Protein AF-A0A7M2WXY4-F1 (afdb_monomer)

Organism: NCBI:txid2807512

Foldseek 3Di:
DDDDPDPPPDPPPQDPVRVVVVVVVVVVVVVVVVVVVVVVVVVVVVVVVVVVVVVVVVVCVVVVPPPPPDPPPPPDPPDDDDDDDDDDDDDDDDDDDDDDDDDDDDPDPPDPDPPDDDDDDDPDDPCVCVVPPPPPPVPPPPDQDPVRVCVVCVVVVHNQFWDQDPNRTDGPDDPPPDD

Structure (mmCIF, N/CA/C/O backbone):
data_AF-A0A7M2WXY4-F1
#
_entry.id   AF-A0A7M2WXY4-F1
#
loop_
_atom_site.group_PDB
_atom_site.id
_atom_site.type_symbol
_atom_site.label_atom_id
_atom_site.label_alt_id
_atom_site.label_comp_id
_atom_site.label_asym_id
_atom_site.label_entity_id
_atom_site.label_seq_id
_atom_site.pdbx_PDB_ins_code
_atom_site.Cartn_x
_atom_site.Cartn_y
_atom_site.Cartn_z
_atom_site.occupancy
_atom_site.B_iso_or_equiv
_atom_site.auth_seq_id
_atom_site.auth_comp_id
_atom_site.auth_asym_id
_atom_site.auth_atom_id
_atom_site.pdbx_PDB_model_num
ATOM 1 N N . MET A 1 1 ? 28.535 -37.245 -45.890 1.00 64.25 1 MET A N 1
ATOM 2 C CA . MET A 1 1 ? 28.690 -35.796 -45.648 1.00 64.25 1 MET A CA 1
ATOM 3 C C . MET A 1 1 ? 29.019 -35.617 -44.179 1.00 64.25 1 MET A C 1
ATOM 5 O O . MET A 1 1 ? 28.154 -35.859 -43.350 1.00 64.25 1 MET A O 1
ATOM 9 N N . LEU A 1 2 ? 30.283 -35.335 -43.866 1.00 55.62 2 LEU A N 1
ATOM 10 C CA . LEU A 1 2 ? 30.757 -35.074 -42.506 1.00 55.62 2 LEU A CA 1
ATOM 11 C C . LEU A 1 2 ? 30.620 -33.569 -42.258 1.00 55.62 2 LEU A C 1
ATOM 13 O O . LEU A 1 2 ? 31.091 -32.775 -43.065 1.00 55.62 2 LEU A O 1
ATOM 17 N N . TYR A 1 3 ? 29.907 -33.197 -41.200 1.00 65.38 3 TYR A N 1
ATOM 18 C CA . TYR A 1 3 ? 29.723 -31.811 -40.780 1.00 65.38 3 TYR A CA 1
ATOM 19 C C . TYR A 1 3 ? 30.974 -31.400 -39.999 1.00 65.38 3 TYR A C 1
ATOM 21 O O . TYR A 1 3 ? 31.137 -31.816 -38.854 1.00 65.38 3 TYR A O 1
ATOM 29 N N . GLU A 1 4 ? 31.887 -30.658 -40.628 1.00 66.12 4 GLU A N 1
ATOM 30 C CA . GLU A 1 4 ? 32.969 -29.981 -39.909 1.00 66.12 4 GLU A CA 1
ATOM 31 C C . GLU A 1 4 ? 32.355 -28.826 -39.103 1.00 66.12 4 GLU A C 1
ATOM 33 O O . GLU A 1 4 ? 31.773 -27.913 -39.697 1.00 66.12 4 GLU A O 1
ATOM 38 N N . PRO A 1 5 ? 32.419 -28.849 -37.760 1.00 71.19 5 PRO A N 1
ATOM 39 C CA . PRO A 1 5 ? 32.011 -27.707 -36.962 1.00 71.19 5 PRO A CA 1
ATOM 40 C C . PRO A 1 5 ? 32.998 -26.567 -37.225 1.00 71.19 5 PRO A C 1
ATOM 42 O O . PRO A 1 5 ? 34.154 -26.634 -36.819 1.00 71.19 5 PRO A O 1
ATOM 45 N N . SER A 1 6 ? 32.534 -25.527 -37.920 1.00 68.69 6 SER A N 1
ATOM 46 C CA . SER A 1 6 ? 33.251 -24.261 -38.069 1.00 68.69 6 SER A CA 1
ATOM 47 C C . SER A 1 6 ? 33.682 -23.767 -36.688 1.00 68.69 6 SER A C 1
ATOM 49 O O . SER A 1 6 ? 32.828 -23.590 -35.812 1.00 68.69 6 SER A O 1
ATOM 51 N N . GLU A 1 7 ? 34.990 -23.587 -36.490 1.00 68.56 7 GLU A N 1
ATOM 52 C CA . GLU A 1 7 ? 35.539 -23.069 -35.240 1.00 68.56 7 GLU A CA 1
ATOM 53 C C . GLU A 1 7 ? 34.829 -21.763 -34.852 1.00 68.56 7 GLU A C 1
ATOM 55 O O . GLU A 1 7 ? 34.548 -20.936 -35.725 1.00 68.56 7 GLU A O 1
ATOM 60 N N . PRO A 1 8 ? 34.492 -21.573 -33.563 1.00 67.12 8 PRO A N 1
ATOM 61 C CA . PRO A 1 8 ? 33.851 -20.349 -33.115 1.00 67.12 8 PRO A CA 1
ATOM 62 C C . PRO A 1 8 ? 34.769 -19.177 -33.448 1.00 67.12 8 PRO A C 1
ATOM 64 O O . PRO A 1 8 ? 35.904 -19.131 -32.972 1.00 67.12 8 PRO A O 1
ATOM 67 N N . GLU A 1 9 ? 34.268 -18.255 -34.274 1.00 57.66 9 GLU A N 1
ATOM 68 C CA . GLU A 1 9 ? 34.940 -17.007 -34.617 1.00 57.66 9 GLU A CA 1
ATOM 69 C C . GLU A 1 9 ? 35.565 -16.416 -33.354 1.00 57.66 9 GLU A C 1
ATOM 71 O O . GLU A 1 9 ? 34.882 -16.123 -32.363 1.00 57.66 9 GLU A O 1
ATOM 76 N N . SER A 1 10 ? 36.893 -16.314 -33.371 1.00 62.31 10 SER A N 1
ATOM 77 C CA . SER A 1 10 ? 37.656 -15.730 -32.283 1.00 62.31 10 SER A CA 1
ATOM 78 C C . SER A 1 10 ? 37.064 -14.351 -31.981 1.00 62.31 10 SER A C 1
ATOM 80 O O . SER A 1 10 ? 36.782 -13.588 -32.910 1.00 62.31 10 SER A O 1
ATOM 82 N N . PRO A 1 11 ? 36.786 -14.043 -30.699 1.00 63.09 11 PRO A N 1
ATOM 83 C CA . PRO A 1 11 ? 36.036 -12.859 -30.314 1.00 63.09 11 PRO A CA 1
ATOM 84 C C . PRO A 1 11 ? 36.740 -11.650 -30.901 1.00 63.09 11 PRO A C 1
ATOM 86 O O . PRO A 1 11 ? 37.844 -11.312 -30.473 1.00 63.09 11 PRO A O 1
ATOM 89 N N . SER A 1 12 ? 36.103 -11.055 -31.908 1.00 64.56 12 SER A N 1
ATOM 90 C CA . SER A 1 12 ? 36.661 -9.993 -32.729 1.00 64.56 12 SER A CA 1
ATOM 91 C C . SER A 1 12 ? 37.294 -8.978 -31.795 1.00 64.56 12 SER A C 1
ATOM 93 O O . SER A 1 12 ? 36.603 -8.445 -30.918 1.00 64.56 12 SER A O 1
ATOM 95 N N . GLU A 1 13 ? 38.612 -8.793 -31.907 1.00 74.50 13 GLU A N 1
ATOM 96 C CA . GLU A 1 13 ? 39.365 -7.918 -31.020 1.00 74.50 13 GLU A CA 1
ATOM 97 C C . GLU A 1 13 ? 38.727 -6.533 -31.069 1.00 74.50 13 GLU A C 1
ATOM 99 O O . GLU A 1 13 ? 38.880 -5.767 -32.021 1.00 74.50 13 GLU A O 1
ATOM 104 N N . LEU A 1 14 ? 37.923 -6.234 -30.048 1.00 72.19 14 LEU A N 1
ATOM 105 C CA . LEU A 1 14 ? 37.236 -4.963 -29.950 1.00 72.19 14 LEU A CA 1
ATOM 106 C C . LEU A 1 14 ? 38.315 -3.886 -29.979 1.00 72.19 14 LEU A C 1
ATOM 108 O O . LEU A 1 14 ? 39.228 -3.880 -29.140 1.00 72.19 14 LEU A O 1
ATOM 112 N N . SER A 1 15 ? 38.187 -2.959 -30.931 1.00 84.69 15 SER A N 1
ATOM 113 C CA . SER A 1 15 ? 39.044 -1.780 -31.005 1.00 84.69 15 SER A CA 1
ATOM 114 C C . SER A 1 15 ? 39.154 -1.132 -29.620 1.00 84.69 15 SER A C 1
ATOM 116 O O . SER A 1 15 ? 38.252 -1.249 -28.783 1.00 84.69 15 SER A O 1
ATOM 118 N N . ALA A 1 16 ? 40.259 -0.441 -29.335 1.00 88.88 16 ALA A N 1
ATOM 119 C CA . ALA A 1 16 ? 40.463 0.180 -28.022 1.00 88.88 16 ALA A CA 1
ATOM 120 C C . ALA A 1 16 ? 39.264 1.059 -27.589 1.00 88.88 16 ALA A C 1
ATOM 122 O O . ALA A 1 16 ? 38.899 1.082 -26.414 1.00 88.88 16 ALA A O 1
ATOM 123 N N . ALA A 1 17 ? 38.594 1.708 -28.549 1.00 85.06 17 ALA A N 1
ATOM 124 C CA . ALA A 1 17 ? 37.357 2.451 -28.320 1.00 85.06 17 ALA A CA 1
ATOM 125 C C . ALA A 1 17 ? 36.167 1.544 -27.938 1.00 85.06 17 ALA A C 1
ATOM 127 O O . ALA A 1 17 ? 35.421 1.860 -27.008 1.00 85.06 17 ALA A O 1
ATOM 128 N N . GLY A 1 18 ? 36.008 0.397 -28.605 1.00 88.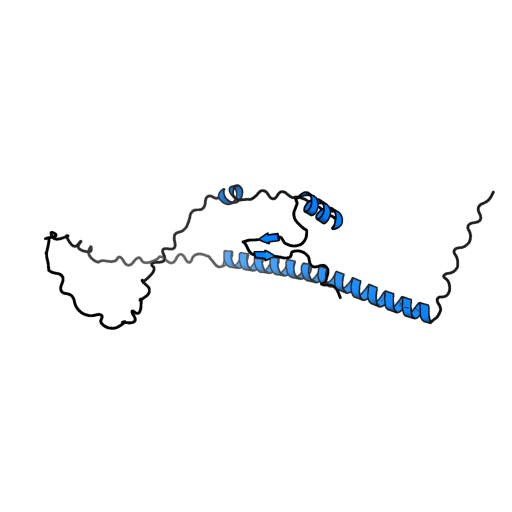75 18 GLY A N 1
ATOM 129 C CA . GLY A 1 18 ? 34.979 -0.599 -28.296 1.00 88.75 18 GLY A CA 1
ATOM 130 C C . GLY A 1 18 ? 35.124 -1.197 -26.894 1.00 88.75 18 GLY A C 1
ATOM 131 O O . GLY A 1 18 ? 34.130 -1.315 -26.174 1.00 88.75 18 GLY A O 1
ATOM 132 N N . ARG A 1 19 ? 36.357 -1.488 -26.458 1.00 90.88 19 ARG A N 1
ATOM 133 C CA . ARG A 1 19 ? 36.633 -1.961 -25.088 1.00 90.88 19 ARG A CA 1
ATOM 134 C C . ARG A 1 19 ? 36.229 -0.934 -24.033 1.00 90.88 19 ARG A C 1
ATOM 136 O O . ARG A 1 19 ? 35.473 -1.277 -23.128 1.00 90.88 19 ARG A O 1
ATOM 143 N N . ARG A 1 20 ? 36.604 0.337 -24.214 1.00 92.00 20 ARG A N 1
ATOM 144 C CA . ARG A 1 20 ? 36.201 1.428 -23.305 1.00 92.00 20 ARG A CA 1
ATOM 145 C C . ARG A 1 20 ? 34.682 1.573 -23.209 1.00 92.00 20 ARG A C 1
ATOM 147 O O . ARG A 1 20 ? 34.141 1.737 -22.118 1.00 92.00 20 ARG A O 1
ATOM 154 N N . ARG A 1 21 ? 33.972 1.474 -24.339 1.00 90.88 21 ARG A N 1
ATOM 155 C CA . ARG A 1 21 ? 32.502 1.550 -24.353 1.00 90.88 21 ARG A CA 1
ATOM 156 C C . ARG A 1 21 ? 31.868 0.356 -23.637 1.00 90.88 21 ARG A C 1
ATOM 158 O O . ARG A 1 21 ? 30.928 0.541 -22.867 1.00 90.88 21 ARG A O 1
ATOM 165 N N . ARG A 1 22 ? 32.399 -0.851 -23.848 1.00 93.75 22 ARG A N 1
ATOM 166 C CA . ARG A 1 22 ? 31.957 -2.067 -23.151 1.00 93.75 22 ARG A CA 1
ATOM 167 C C . ARG A 1 22 ? 32.172 -1.962 -21.641 1.00 93.75 22 ARG A C 1
ATOM 169 O O . ARG A 1 22 ? 31.259 -2.278 -20.885 1.00 93.75 22 ARG A O 1
ATOM 176 N N . GLU A 1 23 ? 33.334 -1.490 -21.204 1.00 95.00 23 GLU A N 1
ATOM 177 C CA . GLU A 1 23 ? 33.645 -1.283 -19.784 1.00 95.00 23 GLU A CA 1
ATOM 178 C C . GLU A 1 23 ? 32.705 -0.259 -19.142 1.00 95.00 23 GLU A C 1
ATOM 180 O O . GLU A 1 23 ? 32.158 -0.524 -18.073 1.00 95.00 23 GLU A O 1
ATOM 185 N N . ALA A 1 24 ? 32.428 0.859 -19.820 1.00 94.69 24 ALA A N 1
ATOM 186 C CA . ALA A 1 24 ? 31.487 1.866 -19.331 1.00 94.69 24 ALA A CA 1
ATOM 187 C C . ALA A 1 24 ? 30.066 1.300 -19.147 1.00 94.69 24 ALA A C 1
ATOM 189 O O . ALA A 1 24 ? 29.427 1.542 -18.120 1.00 94.69 24 ALA A O 1
ATOM 190 N N . ILE A 1 25 ? 29.584 0.501 -20.107 1.00 94.25 25 ILE A N 1
ATO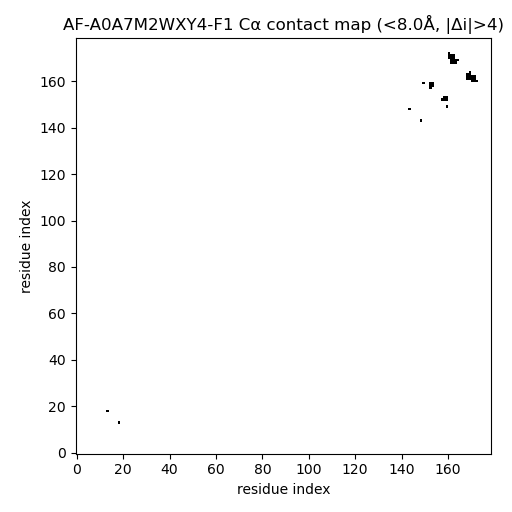M 191 C CA . ILE A 1 25 ? 28.272 -0.159 -20.022 1.00 94.25 25 ILE A CA 1
ATOM 192 C C . ILE A 1 25 ? 28.249 -1.163 -18.870 1.00 94.25 25 ILE A C 1
ATOM 194 O O . ILE A 1 25 ? 27.281 -1.195 -18.109 1.00 94.25 25 ILE A O 1
ATOM 198 N N . LEU A 1 26 ? 29.311 -1.957 -18.716 1.00 96.50 26 LEU A N 1
ATOM 199 C CA . LEU A 1 26 ? 29.406 -2.915 -17.622 1.00 96.50 26 LEU A CA 1
ATOM 200 C C . LEU A 1 26 ? 29.380 -2.195 -16.275 1.00 96.50 26 LEU A C 1
ATOM 202 O O . LEU A 1 26 ? 28.537 -2.530 -15.455 1.00 96.50 26 LEU A O 1
ATOM 206 N N . VAL A 1 27 ? 30.194 -1.159 -16.063 1.00 96.44 27 VAL A N 1
ATOM 207 C CA . VAL A 1 27 ? 30.199 -0.379 -14.811 1.00 96.44 27 VAL A CA 1
ATOM 208 C C . VAL A 1 27 ? 28.812 0.191 -14.498 1.00 96.44 27 VAL A C 1
ATOM 210 O O . VAL A 1 27 ? 28.332 0.073 -13.362 1.00 96.44 27 VAL A O 1
ATOM 213 N N . LEU A 1 28 ? 28.129 0.748 -15.503 1.00 95.00 28 LEU A N 1
ATOM 214 C CA . LEU A 1 28 ? 26.767 1.254 -15.345 1.00 95.00 28 LEU A CA 1
ATOM 215 C C . LEU A 1 28 ? 25.801 0.129 -14.933 1.00 95.00 28 LEU A C 1
ATOM 217 O O . LEU A 1 28 ? 25.074 0.272 -13.948 1.00 95.00 28 LEU A O 1
ATOM 221 N N . ALA A 1 29 ? 25.839 -1.015 -15.617 1.00 94.81 29 ALA A N 1
ATOM 222 C CA . ALA A 1 29 ? 24.988 -2.164 -15.320 1.00 94.81 29 ALA A CA 1
ATOM 223 C C . ALA A 1 29 ? 25.246 -2.729 -13.912 1.00 94.81 29 ALA A C 1
ATOM 225 O O . ALA A 1 29 ? 24.294 -2.968 -13.159 1.00 94.81 29 ALA A O 1
ATOM 226 N N . THR A 1 30 ? 26.512 -2.881 -13.507 1.00 95.69 30 THR A N 1
ATOM 227 C CA . THR A 1 30 ? 26.872 -3.394 -12.177 1.00 95.69 30 THR A CA 1
ATOM 228 C C . THR A 1 30 ? 26.430 -2.432 -11.077 1.00 95.69 30 THR A C 1
ATOM 230 O O . THR A 1 30 ? 25.890 -2.864 -10.055 1.00 95.69 30 THR A O 1
ATOM 233 N N . SER A 1 31 ? 26.594 -1.119 -11.283 1.00 92.56 31 SER A N 1
ATOM 234 C CA . SER A 1 31 ? 26.140 -0.108 -10.320 1.00 92.56 31 SER A CA 1
ATOM 235 C C . SER A 1 31 ? 24.612 -0.117 -10.155 1.00 92.56 31 SER A C 1
ATOM 237 O O . SER A 1 31 ? 24.108 -0.095 -9.025 1.00 92.56 31 SER A O 1
ATOM 239 N N . HIS A 1 32 ? 23.865 -0.262 -11.254 1.00 90.88 32 HIS A N 1
ATOM 240 C CA . HIS A 1 32 ? 22.405 -0.336 -11.232 1.00 90.88 32 HIS A CA 1
ATOM 241 C C . HIS A 1 32 ? 21.905 -1.620 -10.546 1.00 90.88 32 HIS A C 1
ATOM 243 O O . HIS A 1 32 ? 21.013 -1.574 -9.690 1.00 90.88 32 HIS A O 1
ATOM 249 N N . ALA A 1 33 ? 22.531 -2.764 -10.838 1.00 88.50 33 ALA A N 1
ATOM 250 C CA . ALA A 1 33 ? 22.216 -4.043 -10.204 1.00 88.50 33 ALA A CA 1
ATOM 251 C C . ALA A 1 33 ? 22.480 -4.020 -8.686 1.00 88.50 33 ALA A C 1
ATOM 253 O O . ALA A 1 33 ? 21.643 -4.467 -7.892 1.00 88.50 33 ALA A O 1
ATOM 254 N N . ASN A 1 34 ? 23.603 -3.434 -8.262 1.00 88.50 34 ASN A N 1
ATOM 255 C CA . ASN A 1 34 ? 23.942 -3.295 -6.845 1.00 88.50 34 ASN A CA 1
ATOM 256 C C . ASN A 1 34 ? 22.967 -2.373 -6.100 1.00 88.50 34 ASN A C 1
ATOM 258 O O . ASN A 1 34 ? 22.589 -2.669 -4.962 1.00 88.50 34 ASN A O 1
ATOM 262 N N . ARG A 1 35 ? 22.488 -1.300 -6.742 1.00 86.88 35 ARG A N 1
ATOM 263 C CA . ARG A 1 35 ? 21.472 -0.404 -6.166 1.00 86.88 35 ARG A CA 1
ATOM 264 C C . ARG A 1 35 ? 20.147 -1.129 -5.910 1.00 86.88 35 ARG A C 1
ATOM 266 O O . ARG A 1 35 ? 19.554 -0.960 -4.842 1.00 86.88 35 ARG A O 1
ATOM 273 N N . LEU A 1 36 ? 19.705 -1.974 -6.844 1.00 82.81 36 LEU A N 1
ATOM 274 C CA . LEU A 1 36 ? 18.485 -2.777 -6.688 1.00 82.81 36 LEU A CA 1
ATOM 275 C C . LEU A 1 36 ? 18.615 -3.814 -5.565 1.00 82.81 36 LEU A C 1
ATOM 277 O O . LEU A 1 36 ? 17.692 -3.965 -4.759 1.00 82.81 36 LEU A O 1
ATOM 281 N N . ARG A 1 37 ? 19.770 -4.484 -5.459 1.00 79.69 37 ARG A N 1
ATOM 282 C CA . ARG A 1 37 ? 20.038 -5.433 -4.365 1.00 79.69 37 ARG A CA 1
ATOM 283 C C . ARG A 1 37 ? 20.040 -4.739 -3.000 1.00 79.69 37 ARG A C 1
ATOM 285 O O . ARG A 1 37 ? 19.375 -5.231 -2.090 1.00 79.69 37 ARG A O 1
ATOM 292 N N . ARG A 1 38 ? 20.678 -3.565 -2.877 1.00 77.50 38 ARG A N 1
ATOM 293 C CA . ARG A 1 38 ? 20.692 -2.776 -1.628 1.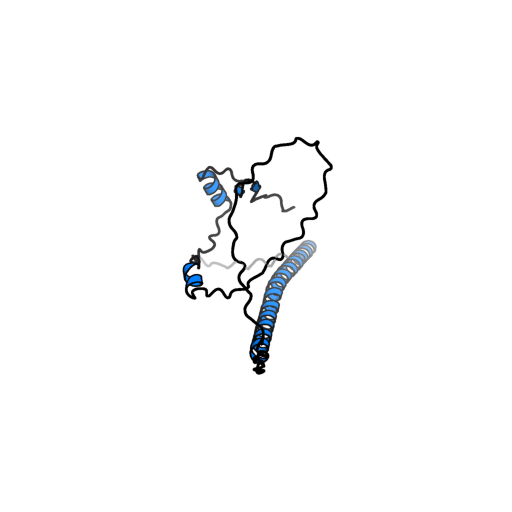00 77.50 38 ARG A CA 1
ATOM 294 C C . ARG A 1 38 ? 19.300 -2.317 -1.189 1.00 77.50 38 ARG A C 1
ATOM 296 O O . ARG A 1 38 ? 18.994 -2.365 -0.002 1.00 77.50 38 ARG A O 1
ATOM 303 N N . ARG A 1 39 ? 18.428 -1.919 -2.124 1.00 74.19 39 ARG A N 1
ATOM 304 C CA . ARG A 1 39 ? 17.033 -1.565 -1.793 1.00 74.19 39 ARG A CA 1
ATOM 305 C C . ARG A 1 39 ? 16.257 -2.750 -1.215 1.00 74.19 39 ARG A C 1
ATOM 307 O O . ARG A 1 39 ? 15.504 -2.576 -0.262 1.00 74.19 39 ARG A O 1
ATOM 314 N N . ARG A 1 40 ? 16.462 -3.955 -1.756 1.00 72.62 40 ARG A N 1
ATOM 315 C CA . ARG A 1 40 ? 15.807 -5.173 -1.250 1.00 72.62 40 ARG A CA 1
ATOM 316 C C . ARG A 1 40 ? 16.357 -5.616 0.107 1.00 72.62 40 ARG A C 1
ATOM 318 O O . ARG A 1 40 ? 15.581 -6.086 0.933 1.00 72.62 40 ARG A O 1
ATOM 325 N N . SER A 1 41 ? 17.659 -5.466 0.357 1.00 64.06 41 SER A N 1
ATOM 326 C CA . SER A 1 41 ? 18.251 -5.837 1.650 1.00 64.06 41 SER A CA 1
ATOM 327 C C . SER A 1 41 ? 17.907 -4.844 2.764 1.00 64.06 41 SER A C 1
ATOM 329 O O . SER A 1 41 ? 17.622 -5.278 3.877 1.00 64.06 41 SER A O 1
ATOM 331 N N . ALA A 1 42 ? 17.842 -3.541 2.468 1.00 59.69 42 ALA A N 1
ATOM 332 C CA . ALA A 1 42 ? 17.470 -2.520 3.450 1.00 59.69 42 ALA A CA 1
ATOM 333 C C . ALA A 1 42 ? 16.071 -2.755 4.047 1.00 59.69 42 ALA A C 1
ATOM 335 O O . ALA A 1 42 ? 15.889 -2.587 5.245 1.00 59.69 42 ALA A O 1
ATOM 336 N N . LEU A 1 43 ? 15.110 -3.220 3.240 1.00 57.31 43 LEU A N 1
ATOM 337 C CA . LEU A 1 43 ? 13.753 -3.529 3.708 1.00 57.31 43 LEU A CA 1
ATOM 338 C C . LEU A 1 43 ? 13.663 -4.817 4.544 1.00 57.31 43 LEU A C 1
ATOM 340 O O . LEU A 1 43 ? 12.758 -4.952 5.361 1.00 57.31 43 LEU A O 1
ATOM 344 N N . ARG A 1 44 ? 14.579 -5.777 4.359 1.00 56.91 44 ARG A N 1
ATOM 345 C CA . ARG A 1 44 ? 14.553 -7.048 5.107 1.00 56.91 44 ARG A CA 1
ATOM 346 C C . ARG A 1 44 ? 15.211 -6.936 6.478 1.00 56.91 44 ARG A C 1
ATOM 348 O O . ARG A 1 44 ? 14.727 -7.538 7.429 1.00 56.91 44 ARG A O 1
ATOM 355 N N . VAL A 1 45 ? 16.285 -6.154 6.593 1.00 55.47 45 VAL A N 1
ATOM 356 C CA . VAL A 1 45 ? 17.013 -5.998 7.863 1.00 55.47 45 VAL A CA 1
ATOM 357 C C . VAL A 1 45 ? 16.235 -5.118 8.849 1.00 55.47 45 VAL A C 1
ATOM 359 O O . VAL A 1 45 ? 16.217 -5.409 10.042 1.00 55.47 45 VAL A O 1
ATOM 362 N N . THR A 1 46 ? 15.517 -4.097 8.370 1.00 56.53 46 THR A N 1
ATOM 363 C CA . THR A 1 46 ? 14.683 -3.246 9.238 1.00 56.53 46 THR A CA 1
ATOM 364 C C . THR A 1 46 ? 13.433 -3.963 9.742 1.00 56.53 46 THR A C 1
ATOM 366 O O . THR A 1 46 ? 13.045 -3.767 10.892 1.00 56.53 46 THR A O 1
ATOM 369 N N . GLY A 1 47 ? 12.834 -4.834 8.923 1.00 62.44 47 GLY A N 1
ATOM 370 C CA . GLY A 1 47 ? 11.628 -5.573 9.297 1.00 62.44 47 GLY A CA 1
ATOM 371 C C . GLY A 1 47 ? 11.836 -6.487 10.506 1.00 62.44 47 GLY A C 1
ATOM 372 O O . GLY A 1 47 ? 11.039 -6.457 11.439 1.00 62.44 47 GLY A O 1
ATOM 373 N N . VAL A 1 48 ? 12.931 -7.254 10.534 1.00 71.12 48 VAL A N 1
ATOM 374 C CA . VAL A 1 48 ? 13.198 -8.197 11.637 1.00 71.12 48 VAL A CA 1
ATOM 375 C C . VAL A 1 48 ? 13.490 -7.456 12.943 1.00 71.12 48 VAL A C 1
ATOM 377 O O . VAL A 1 48 ? 12.925 -7.799 13.979 1.00 71.12 48 VAL A O 1
ATOM 380 N N . ALA A 1 49 ? 14.303 -6.395 12.898 1.00 74.25 49 ALA A N 1
ATOM 381 C CA . ALA A 1 49 ? 14.614 -5.599 14.084 1.00 74.25 49 ALA A CA 1
ATOM 382 C C . ALA A 1 49 ? 13.361 -4.930 14.680 1.00 74.25 49 ALA A C 1
ATOM 384 O O . ALA A 1 49 ? 13.182 -4.938 15.898 1.00 74.25 49 ALA A O 1
ATOM 385 N N . ALA A 1 50 ? 12.466 -4.408 13.833 1.00 78.06 50 ALA A N 1
ATOM 386 C CA . ALA A 1 50 ? 11.211 -3.806 14.277 1.00 78.06 50 ALA A CA 1
ATOM 387 C C . ALA A 1 50 ? 10.278 -4.835 14.937 1.00 78.06 50 ALA A C 1
ATOM 389 O O . ALA A 1 50 ? 9.724 -4.562 16.000 1.00 78.06 50 ALA A O 1
ATOM 390 N N . VAL A 1 51 ? 10.152 -6.035 14.359 1.00 82.62 51 VAL A N 1
ATOM 391 C CA . VAL A 1 51 ? 9.329 -7.113 14.936 1.00 82.62 51 VAL A CA 1
ATOM 392 C C . VAL A 1 51 ? 9.883 -7.565 16.289 1.00 82.62 51 VAL A C 1
ATOM 394 O O . VAL A 1 51 ? 9.113 -7.701 17.240 1.00 82.62 51 VAL A O 1
ATOM 397 N N . CYS A 1 52 ? 11.203 -7.729 16.419 1.00 86.00 52 CYS A N 1
ATOM 398 C CA . CYS A 1 52 ? 11.828 -8.077 17.696 1.00 86.00 52 CYS A CA 1
ATOM 399 C C . CYS A 1 52 ? 11.627 -6.986 18.761 1.00 86.00 52 CYS A C 1
ATOM 401 O O . CYS A 1 52 ? 11.311 -7.313 19.904 1.00 86.00 52 CYS A O 1
ATOM 403 N N . LEU A 1 53 ? 11.751 -5.703 18.397 1.00 88.75 53 LEU A N 1
ATOM 404 C CA . LEU A 1 53 ? 11.499 -4.588 19.318 1.00 88.75 53 LEU A CA 1
ATOM 405 C C . LEU A 1 53 ? 10.035 -4.527 19.766 1.00 88.75 53 LEU A C 1
ATOM 407 O O . LEU A 1 53 ? 9.772 -4.368 20.957 1.00 88.75 53 LEU A O 1
ATOM 411 N N . CYS A 1 54 ? 9.081 -4.705 18.847 1.00 87.12 54 CYS A N 1
ATOM 412 C CA . CYS A 1 54 ? 7.661 -4.761 19.192 1.00 87.12 54 CYS A CA 1
ATOM 413 C C . CYS A 1 54 ? 7.343 -5.947 20.110 1.00 87.12 54 CYS A C 1
ATOM 415 O O . CYS A 1 54 ? 6.638 -5.771 21.101 1.00 87.12 54 CYS A O 1
ATOM 417 N N . ALA A 1 55 ? 7.886 -7.135 19.826 1.00 89.38 55 ALA A N 1
ATOM 418 C CA . ALA A 1 55 ? 7.682 -8.317 20.661 1.00 89.38 55 ALA A CA 1
ATOM 419 C C . ALA A 1 55 ? 8.274 -8.134 22.070 1.00 89.38 55 ALA A C 1
ATOM 421 O O . ALA A 1 55 ? 7.620 -8.466 23.058 1.00 89.38 55 ALA A O 1
ATOM 422 N N . ALA A 1 56 ? 9.472 -7.550 22.177 1.00 90.19 56 ALA A N 1
ATOM 423 C CA . ALA A 1 56 ? 10.105 -7.253 23.460 1.00 90.19 56 ALA A CA 1
ATOM 424 C C . ALA A 1 56 ? 9.320 -6.204 24.266 1.00 90.19 56 ALA A C 1
ATOM 426 O O . ALA A 1 56 ? 9.101 -6.388 25.463 1.00 90.19 56 ALA A O 1
ATOM 427 N N . ALA A 1 57 ? 8.841 -5.138 23.617 1.00 88.25 57 ALA A N 1
ATOM 428 C CA . ALA A 1 57 ? 8.010 -4.122 24.261 1.00 88.25 57 ALA A CA 1
ATOM 429 C C . ALA A 1 57 ? 6.679 -4.706 24.762 1.00 88.25 57 ALA A C 1
ATOM 431 O O . ALA A 1 57 ? 6.252 -4.402 25.876 1.00 88.25 57 ALA A O 1
ATOM 432 N N . LEU A 1 58 ? 6.051 -5.587 23.975 1.00 90.31 58 LEU A N 1
ATOM 433 C CA . LEU A 1 58 ? 4.813 -6.262 24.361 1.00 90.31 58 LEU A CA 1
ATOM 434 C C . LEU A 1 58 ? 5.035 -7.198 25.558 1.00 90.31 58 LEU A C 1
ATOM 436 O O . LEU A 1 58 ? 4.269 -7.163 26.519 1.00 90.31 58 LEU A O 1
ATOM 440 N N . ALA A 1 59 ? 6.114 -7.985 25.540 1.00 87.44 59 ALA A N 1
ATOM 441 C CA . ALA A 1 59 ? 6.489 -8.846 26.660 1.00 87.44 59 ALA A CA 1
ATOM 442 C C . ALA A 1 59 ? 6.759 -8.031 27.937 1.00 87.44 59 ALA A C 1
ATOM 444 O O . ALA A 1 59 ? 6.296 -8.399 29.017 1.00 87.44 59 ALA A O 1
ATOM 445 N N . PHE A 1 60 ? 7.442 -6.890 27.817 1.00 89.00 60 PHE A N 1
ATOM 446 C CA . PHE A 1 60 ? 7.702 -5.999 28.947 1.00 89.00 60 PHE A CA 1
ATOM 447 C C . PHE A 1 60 ? 6.412 -5.390 29.515 1.00 89.00 60 PHE A C 1
ATOM 449 O O . PHE A 1 60 ? 6.224 -5.369 30.732 1.00 89.00 60 PHE A O 1
ATOM 456 N N . ALA A 1 61 ? 5.487 -4.961 28.652 1.00 84.75 61 ALA A N 1
ATOM 457 C CA . ALA A 1 61 ? 4.192 -4.428 29.072 1.00 84.75 61 ALA A CA 1
ATOM 458 C C . ALA A 1 61 ? 3.348 -5.472 29.825 1.00 84.75 61 ALA A C 1
ATOM 460 O O . ALA A 1 61 ? 2.719 -5.143 30.832 1.00 84.75 61 ALA A O 1
ATOM 461 N N . LEU A 1 62 ? 3.375 -6.735 29.389 1.00 84.50 62 LEU A N 1
ATOM 462 C CA . LEU A 1 62 ? 2.641 -7.825 30.042 1.00 84.50 62 LEU A CA 1
ATOM 463 C C . LEU A 1 62 ? 3.224 -8.205 31.412 1.00 84.50 62 LEU A C 1
ATOM 465 O O . LEU A 1 62 ? 2.476 -8.576 32.312 1.00 84.50 62 LEU A O 1
ATOM 469 N N . ILE A 1 63 ? 4.542 -8.095 31.600 1.00 82.12 63 ILE A N 1
ATOM 470 C CA . ILE A 1 63 ? 5.199 -8.438 32.875 1.00 82.12 63 ILE A CA 1
ATOM 471 C C . ILE A 1 63 ? 5.120 -7.273 33.878 1.00 82.12 63 ILE A C 1
ATOM 473 O O . ILE A 1 63 ? 4.961 -7.502 35.079 1.00 82.12 63 ILE A O 1
ATOM 477 N N . GLY A 1 64 ? 5.211 -6.026 33.402 1.00 70.94 64 GLY A N 1
ATOM 478 C CA . GLY A 1 64 ? 5.214 -4.825 34.244 1.00 70.94 64 GLY A CA 1
ATOM 479 C C . GLY A 1 64 ? 3.837 -4.388 34.749 1.00 70.94 64 GLY A C 1
ATOM 480 O O . GLY A 1 64 ? 3.745 -3.716 35.773 1.00 70.94 64 GLY A O 1
ATOM 481 N N . THR A 1 65 ? 2.753 -4.793 34.086 1.00 66.00 65 THR A N 1
ATOM 482 C CA . THR A 1 65 ? 1.380 -4.418 34.466 1.00 66.00 65 THR A CA 1
ATOM 483 C C . THR A 1 65 ? 0.748 -5.412 35.436 1.00 66.00 65 THR A C 1
ATOM 485 O O . THR A 1 65 ? -0.426 -5.754 35.315 1.00 66.00 65 THR A O 1
ATOM 488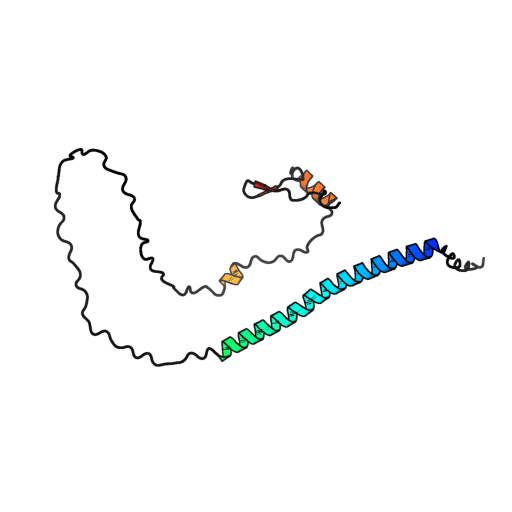 N N . ARG A 1 66 ? 1.492 -5.863 36.456 1.00 64.62 66 ARG A N 1
ATOM 489 C CA . ARG A 1 66 ? 0.837 -6.481 37.617 1.00 64.62 66 ARG A CA 1
ATOM 490 C C . ARG A 1 66 ? -0.053 -5.408 38.250 1.00 64.62 66 ARG A C 1
ATOM 492 O O . ARG A 1 66 ? 0.496 -4.415 38.734 1.00 64.62 66 ARG A O 1
ATOM 499 N N . PRO A 1 67 ? -1.393 -5.550 38.230 1.00 63.31 67 PRO A N 1
ATOM 500 C CA . PRO A 1 67 ? -2.264 -4.576 38.857 1.00 63.31 67 PRO A CA 1
ATOM 501 C C . PRO A 1 67 ? -1.900 -4.549 40.336 1.00 63.31 67 PRO A C 1
ATOM 503 O O . PRO A 1 67 ? -2.023 -5.544 41.050 1.00 63.31 67 PRO A O 1
ATOM 506 N N . SER A 1 68 ? -1.364 -3.411 40.766 1.00 62.94 68 SER A N 1
ATOM 507 C CA . SER A 1 68 ? -1.142 -3.104 42.167 1.00 62.94 68 SER A CA 1
ATOM 508 C C . SER A 1 68 ? -2.505 -3.180 42.840 1.00 62.94 68 SER A C 1
ATOM 510 O O . SER A 1 68 ? -3.317 -2.265 42.713 1.00 62.94 68 SER A O 1
ATOM 512 N N . ASN A 1 69 ? -2.780 -4.312 43.487 1.00 62.41 69 ASN A N 1
ATOM 513 C CA . ASN A 1 69 ? -4.015 -4.577 44.210 1.00 62.41 69 ASN A CA 1
ATOM 514 C C . ASN A 1 69 ? -3.969 -3.801 45.534 1.00 62.41 69 ASN A C 1
ATOM 516 O O . ASN A 1 69 ? -3.951 -4.378 46.619 1.00 62.41 69 ASN A O 1
ATOM 520 N N . ARG A 1 70 ? -3.823 -2.474 45.442 1.00 70.50 70 ARG A N 1
ATOM 521 C CA . ARG A 1 70 ? -3.941 -1.594 46.596 1.00 70.50 70 ARG A CA 1
ATOM 522 C C . ARG A 1 70 ? -5.410 -1.615 47.000 1.00 70.50 70 ARG A C 1
ATOM 524 O O . ARG A 1 70 ? -6.245 -1.266 46.165 1.00 70.50 70 ARG A O 1
ATOM 531 N N . PRO A 1 71 ? -5.735 -2.035 48.231 1.00 66.31 71 PRO A N 1
ATOM 532 C CA . PRO A 1 71 ? -7.094 -1.930 48.724 1.00 66.31 71 PRO A CA 1
ATOM 533 C C . PRO A 1 71 ? -7.476 -0.451 48.687 1.00 66.31 71 PRO A C 1
ATOM 535 O O . PRO A 1 71 ? -6.845 0.390 49.325 1.00 66.31 71 PRO A O 1
ATOM 538 N N . ILE A 1 72 ? -8.458 -0.132 47.851 1.00 66.56 72 ILE A N 1
ATOM 539 C CA . ILE A 1 72 ? -9.077 1.184 47.820 1.00 66.56 72 ILE A CA 1
ATOM 540 C C . ILE A 1 72 ? -9.884 1.262 49.114 1.00 66.56 72 ILE A C 1
ATOM 542 O O . ILE A 1 72 ? -10.937 0.636 49.224 1.00 66.56 72 ILE A O 1
ATOM 546 N N . GLU A 1 73 ? -9.368 1.980 50.110 1.00 62.56 73 GLU A N 1
ATOM 547 C CA . GLU A 1 73 ? -10.178 2.432 51.238 1.00 62.56 73 GLU A CA 1
ATOM 548 C C . GLU A 1 73 ? -11.260 3.355 50.676 1.00 62.56 73 GLU A C 1
ATOM 550 O O . GLU A 1 73 ? -11.035 4.529 50.378 1.00 62.56 73 GLU A O 1
ATOM 555 N N . VAL A 1 74 ? -12.447 2.789 50.465 1.00 60.41 74 VAL A N 1
ATOM 556 C CA . VAL A 1 74 ? -13.655 3.548 50.163 1.00 60.41 74 VAL A CA 1
ATOM 557 C C . VAL A 1 74 ? -14.039 4.268 51.450 1.00 60.41 74 VAL A C 1
ATOM 559 O O . VAL A 1 74 ? -14.758 3.732 52.291 1.00 60.41 74 VAL A O 1
ATOM 562 N N . ALA A 1 75 ? -13.522 5.484 51.621 1.00 60.78 75 ALA A N 1
ATOM 563 C CA . ALA A 1 75 ? -14.053 6.431 52.585 1.00 60.78 75 ALA A CA 1
ATOM 564 C C . ALA A 1 75 ? -15.518 6.696 52.206 1.00 60.78 75 ALA A C 1
ATOM 566 O O . ALA A 1 75 ? -15.810 7.331 51.191 1.00 60.78 75 ALA A O 1
ATOM 567 N N . GLY A 1 76 ? -16.436 6.118 52.980 1.00 57.94 76 GLY A N 1
ATOM 568 C CA . GLY A 1 76 ? -17.869 6.252 52.762 1.00 57.94 76 GLY A CA 1
ATOM 569 C C . GLY A 1 76 ? -18.290 7.725 52.805 1.00 57.94 76 GLY A C 1
ATOM 570 O O . GLY A 1 76 ? -17.936 8.424 53.757 1.00 57.94 76 GLY A O 1
ATOM 571 N N . PRO A 1 77 ? -19.043 8.227 51.812 1.00 59.22 77 PRO A N 1
ATOM 572 C CA . PRO A 1 77 ? -19.632 9.550 51.902 1.00 59.22 77 PRO A CA 1
ATOM 573 C C . PRO A 1 77 ? -20.823 9.494 52.863 1.00 59.22 77 PRO A C 1
ATOM 575 O O . PRO A 1 77 ? -21.946 9.150 52.497 1.00 59.22 77 PRO A O 1
ATOM 578 N N . THR A 1 78 ? -20.573 9.843 54.121 1.00 57.94 78 THR A N 1
ATOM 579 C CA . THR A 1 78 ? -21.612 10.266 55.060 1.00 57.94 78 THR A CA 1
ATOM 580 C C . THR A 1 78 ? -22.142 11.611 54.567 1.00 57.94 78 THR A C 1
ATOM 582 O O . THR A 1 78 ? -21.483 12.635 54.732 1.00 57.94 78 THR A O 1
ATOM 585 N N . GLY A 1 79 ? -23.303 11.638 53.915 1.00 55.34 79 GLY A N 1
ATOM 586 C CA . GLY A 1 79 ? -23.858 12.912 53.462 1.00 55.34 79 GLY A CA 1
ATOM 587 C C . GLY A 1 79 ? -25.129 12.798 52.640 1.00 55.34 79 GLY A C 1
ATOM 588 O O . GLY A 1 79 ? -25.053 12.747 51.424 1.00 55.34 79 GLY A O 1
ATOM 589 N N . LEU A 1 80 ? -26.255 12.774 53.361 1.00 64.31 80 LEU A N 1
ATOM 590 C CA . LEU A 1 80 ? -27.596 13.301 53.049 1.00 64.31 80 LEU A CA 1
ATOM 591 C C . LEU A 1 80 ? -28.130 13.207 51.597 1.00 64.31 80 LEU A C 1
ATOM 593 O O . LEU A 1 80 ? -27.525 13.741 50.669 1.00 64.31 80 LEU A O 1
ATOM 597 N N . PRO A 1 81 ? -29.341 12.650 51.392 1.00 67.19 81 PRO A N 1
ATOM 598 C CA . PRO A 1 81 ? -29.977 12.646 50.079 1.00 67.19 81 PRO A CA 1
ATOM 599 C C . PRO A 1 81 ? -30.331 14.076 49.617 1.00 67.19 81 PRO A C 1
ATOM 601 O O . PRO A 1 81 ? -30.815 14.877 50.423 1.00 67.19 81 PRO A O 1
ATOM 604 N N . PRO A 1 82 ? -30.143 14.411 48.326 1.00 63.91 82 PRO A N 1
ATOM 605 C CA . PRO A 1 82 ? -30.577 15.688 47.775 1.00 63.91 82 PRO A CA 1
ATOM 606 C C . PRO A 1 82 ? -32.109 15.759 47.727 1.00 63.91 82 PRO A C 1
ATOM 608 O O . PRO A 1 82 ? -32.778 14.893 47.163 1.00 63.91 82 PRO A O 1
ATOM 611 N N . ALA A 1 83 ? -32.657 16.814 48.331 1.00 54.22 83 ALA A N 1
ATOM 612 C CA . ALA A 1 83 ? -34.074 17.141 48.291 1.00 54.22 83 ALA A CA 1
ATOM 613 C C . ALA A 1 83 ? -34.514 17.437 46.848 1.00 54.22 83 ALA A C 1
ATOM 615 O O . ALA A 1 83 ? -33.963 18.306 46.174 1.00 54.22 83 ALA A O 1
ATOM 616 N N . ILE A 1 84 ? -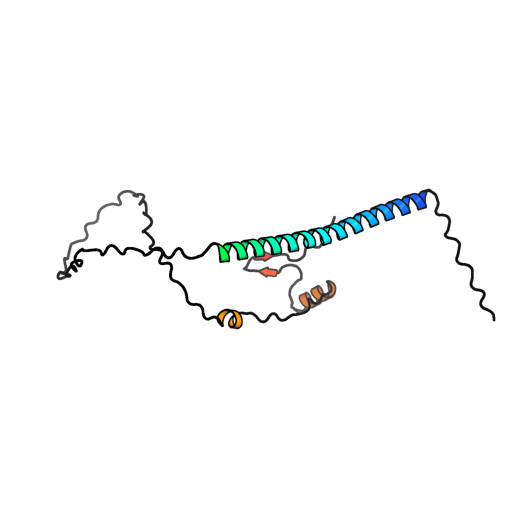35.522 16.701 46.389 1.00 63.66 84 ILE A N 1
ATOM 617 C CA . ILE A 1 84 ? -36.174 16.873 45.091 1.00 63.66 84 ILE A CA 1
ATOM 618 C C . ILE A 1 84 ? -37.008 18.168 45.145 1.00 63.66 84 ILE A C 1
ATOM 620 O O . ILE A 1 84 ? -37.891 18.264 46.001 1.00 63.66 84 ILE A O 1
ATOM 624 N N . PRO A 1 85 ? -36.781 19.170 44.274 1.00 57.59 85 PRO A N 1
ATOM 625 C CA . PRO A 1 85 ? -37.658 20.331 44.206 1.00 57.59 85 PRO A CA 1
ATOM 626 C C . PRO A 1 85 ? -38.993 19.953 43.549 1.00 57.59 85 PRO A C 1
ATOM 628 O O . PRO A 1 85 ? -39.045 19.463 42.422 1.00 57.59 85 PRO A O 1
ATOM 631 N N . SER A 1 86 ? -40.077 20.189 44.286 1.00 59.19 86 SER A N 1
ATOM 632 C CA . SER A 1 86 ? -41.462 20.047 43.835 1.00 59.19 86 SER A CA 1
ATOM 633 C C . SER A 1 86 ? -41.812 21.111 42.775 1.00 59.19 86 SER A C 1
ATOM 635 O O . SER A 1 86 ? -41.517 22.290 42.998 1.00 59.19 86 SER A O 1
ATOM 637 N N . PRO A 1 87 ? -42.440 20.754 41.638 1.00 59.34 87 PRO A N 1
ATOM 638 C CA . PRO A 1 87 ? -42.912 21.720 40.650 1.00 59.34 87 PRO A CA 1
ATOM 639 C C . PRO A 1 87 ? -44.197 22.415 41.132 1.00 59.34 87 PRO A C 1
ATOM 641 O O . PRO A 1 87 ? -45.227 21.780 41.349 1.00 59.34 87 PRO A O 1
ATOM 644 N N . GLY A 1 88 ? -44.134 23.739 41.300 1.00 63.78 88 GLY A N 1
ATOM 645 C CA . GLY A 1 88 ? -45.299 24.581 41.580 1.00 63.78 88 GLY A CA 1
ATOM 646 C C . GLY A 1 88 ? -46.220 24.762 40.359 1.00 63.78 88 GLY A C 1
ATOM 647 O O . GLY A 1 88 ? -45.796 24.538 39.223 1.00 63.78 88 GLY A O 1
ATOM 648 N N . PRO A 1 89 ? -47.485 25.169 40.575 1.00 62.28 89 PRO A N 1
ATOM 649 C CA . PRO A 1 89 ? -48.500 25.255 39.532 1.00 62.28 89 PRO A CA 1
ATOM 650 C C . PRO A 1 89 ? -48.249 26.424 38.571 1.00 62.28 89 PRO A C 1
ATOM 652 O O . PRO A 1 89 ? -48.032 27.566 38.974 1.00 62.28 89 PRO A O 1
ATOM 655 N N . VAL A 1 90 ? -48.320 26.115 37.278 1.00 63.53 90 VAL A N 1
ATOM 656 C CA . VAL A 1 90 ? -48.225 27.059 36.163 1.00 63.53 90 VAL A CA 1
ATOM 657 C C . VAL A 1 90 ? -49.525 27.864 36.082 1.00 63.53 90 VAL A C 1
ATOM 659 O O . VAL A 1 90 ? -50.577 27.316 35.761 1.00 63.53 90 VAL A O 1
ATOM 662 N N . GLY A 1 91 ? -49.462 29.164 36.372 1.00 57.69 91 GLY A N 1
ATOM 663 C CA . GLY A 1 91 ? -50.525 30.119 36.050 1.00 57.69 91 GLY A CA 1
ATOM 664 C C . GLY A 1 91 ? -50.265 30.800 34.696 1.00 57.69 91 GLY A C 1
ATOM 665 O O . GLY A 1 91 ? -49.105 31.065 34.373 1.00 57.69 91 GLY A O 1
ATOM 666 N N . PRO A 1 92 ? -51.298 31.113 33.892 1.00 63.38 92 PRO A N 1
ATOM 667 C CA . PRO A 1 92 ? -51.129 31.849 32.641 1.00 63.38 92 PRO A CA 1
ATOM 668 C C . PRO A 1 92 ? -51.044 33.360 32.909 1.00 63.38 92 PRO A C 1
ATOM 670 O O . PRO A 1 92 ? -52.055 34.025 33.123 1.00 63.38 92 PRO A O 1
ATOM 673 N N . ALA A 1 93 ? -49.832 33.918 32.884 1.00 51.38 93 ALA A N 1
ATOM 674 C CA . ALA A 1 93 ? -49.623 35.364 32.909 1.00 51.38 93 ALA A CA 1
ATOM 675 C C . ALA A 1 93 ? -49.614 35.919 31.474 1.00 51.38 93 ALA A C 1
ATOM 677 O O . ALA A 1 93 ? -48.651 35.757 30.727 1.00 51.38 93 ALA A O 1
ATOM 678 N N . VAL A 1 94 ? -50.713 36.573 31.099 1.00 58.41 94 VAL A N 1
ATOM 679 C CA . VAL A 1 94 ? -50.823 37.434 29.915 1.00 58.41 94 VAL A CA 1
ATOM 680 C C . VAL A 1 94 ? -50.099 38.747 30.211 1.00 58.41 94 VAL A C 1
ATOM 682 O O . VAL A 1 94 ? -50.450 39.414 31.182 1.00 58.41 94 VAL A O 1
ATOM 685 N N . LEU A 1 95 ? -49.136 39.150 29.375 1.00 58.03 95 LEU A N 1
ATOM 686 C CA . LEU A 1 95 ? -48.605 40.518 29.364 1.00 58.03 95 LEU A CA 1
ATOM 687 C C . LEU A 1 95 ? -48.360 41.037 27.930 1.00 58.03 95 LEU A C 1
ATOM 689 O O . LEU A 1 95 ? -48.067 40.246 27.033 1.00 58.03 95 LEU A O 1
ATOM 693 N N . PRO A 1 96 ? -48.524 42.359 27.712 1.00 55.09 96 PRO A N 1
ATOM 694 C CA . PRO A 1 96 ? -48.617 42.990 26.397 1.00 55.09 96 PRO A CA 1
ATOM 695 C C . PRO A 1 96 ? -47.257 43.214 25.721 1.00 55.09 96 PRO A C 1
ATOM 697 O O . PRO A 1 96 ? -46.250 43.510 26.362 1.00 55.09 96 PRO A O 1
ATOM 700 N N . VAL A 1 97 ? -47.264 43.128 24.389 1.00 52.84 97 VAL A N 1
ATOM 701 C CA . VAL A 1 97 ? -46.128 43.431 23.510 1.00 52.84 97 VAL A CA 1
ATOM 702 C C . VAL A 1 97 ? -45.883 44.941 23.500 1.00 52.84 97 VAL A C 1
ATOM 704 O O . VAL A 1 97 ? -46.645 45.697 22.902 1.00 52.84 97 VAL A O 1
ATOM 707 N N . ALA A 1 98 ? -44.803 45.376 24.146 1.00 51.25 98 ALA A N 1
ATOM 708 C CA . ALA A 1 98 ? -44.241 46.712 23.985 1.00 51.25 98 ALA A CA 1
ATOM 709 C C . ALA A 1 98 ? -43.046 46.636 23.024 1.00 51.25 98 ALA A C 1
ATOM 711 O O . ALA A 1 98 ? -42.062 45.950 23.295 1.00 51.25 98 ALA A O 1
ATOM 712 N N . MET A 1 99 ? -43.149 47.327 21.886 1.00 59.34 99 MET A N 1
ATOM 713 C CA . MET A 1 99 ? -42.052 47.505 20.932 1.00 59.34 99 MET A CA 1
ATOM 714 C C . MET A 1 99 ? -40.962 48.390 21.546 1.00 59.34 99 MET A C 1
ATOM 716 O O . MET A 1 99 ? -41.217 49.546 21.882 1.00 59.34 99 MET A O 1
ATOM 720 N N . THR A 1 100 ? -39.738 47.874 21.621 1.00 60.53 100 THR A N 1
ATOM 721 C CA . THR A 1 100 ? -38.520 48.652 21.887 1.00 60.53 100 THR A CA 1
ATOM 722 C C . THR A 1 100 ? -37.496 48.489 20.751 1.00 60.53 100 THR A C 1
ATOM 724 O O . THR A 1 100 ?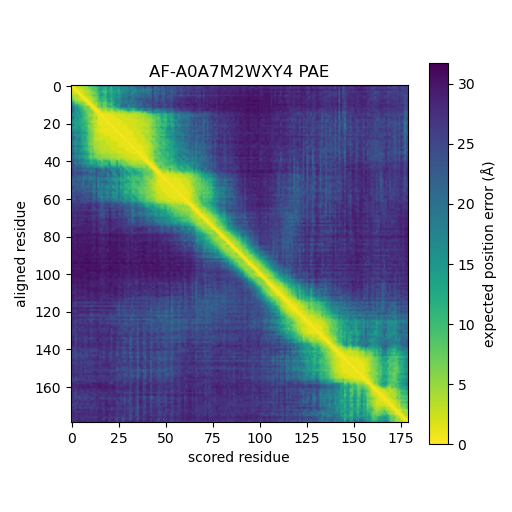 -37.498 47.472 20.055 1.00 60.53 100 THR A O 1
ATOM 727 N N . PRO A 1 101 ? -36.661 49.522 20.508 1.00 61.62 101 PRO A N 1
ATOM 728 C CA . PRO A 1 101 ? -35.810 49.665 19.320 1.00 61.62 101 PRO A CA 1
ATOM 729 C C . PRO A 1 101 ? -34.568 48.748 19.330 1.00 61.62 101 PRO A C 1
ATOM 731 O O . PRO A 1 101 ? -34.128 48.319 20.402 1.00 61.62 101 PRO A O 1
ATOM 734 N N . PRO A 1 102 ? -33.962 48.463 18.155 1.00 64.06 102 PRO A N 1
ATOM 735 C CA . PRO A 1 102 ? -32.862 47.507 18.027 1.00 64.06 102 PRO A CA 1
ATOM 736 C C . PRO A 1 102 ? -31.602 48.020 18.731 1.00 64.06 102 PRO A C 1
ATOM 738 O O . PRO A 1 102 ? -30.915 48.919 18.251 1.00 64.06 102 PRO A O 1
ATOM 741 N N . THR A 1 103 ? -31.301 47.436 19.889 1.00 55.00 103 THR A N 1
ATOM 742 C CA . THR A 1 103 ? -30.116 47.760 20.684 1.00 55.00 103 THR A CA 1
ATOM 743 C C . THR A 1 103 ? -29.001 46.753 20.417 1.00 55.00 103 THR A C 1
ATOM 745 O O . THR A 1 103 ? -29.178 45.555 20.607 1.00 55.00 103 THR A O 1
ATOM 748 N N . ALA A 1 104 ? -27.866 47.306 19.981 1.00 56.50 104 ALA A N 1
ATOM 749 C CA . ALA A 1 104 ? -26.482 46.845 20.090 1.00 56.50 104 ALA A CA 1
ATOM 750 C C . ALA A 1 104 ? -26.198 45.334 19.983 1.00 56.50 104 ALA A C 1
ATOM 752 O O . ALA A 1 104 ? -26.408 44.563 20.919 1.00 56.50 104 ALA A O 1
ATOM 753 N N . THR A 1 105 ? -25.546 44.964 18.876 1.00 58.97 105 THR A N 1
ATOM 754 C CA . THR A 1 105 ? -24.841 43.694 18.663 1.00 58.97 105 THR A CA 1
ATOM 755 C C . THR A 1 105 ? -23.876 43.421 19.813 1.00 58.97 105 THR A C 1
ATOM 757 O O . THR A 1 105 ? -22.740 43.894 19.838 1.00 58.97 105 THR A O 1
ATOM 760 N N . THR A 1 106 ? -24.345 42.658 20.792 1.00 59.03 106 THR A N 1
ATOM 761 C CA . THR A 1 106 ? -23.533 42.167 21.896 1.00 59.03 106 THR A CA 1
ATOM 762 C C . THR A 1 106 ? -22.853 40.892 21.409 1.00 59.03 106 THR A C 1
ATOM 764 O O . THR A 1 106 ? -23.515 39.937 21.010 1.00 59.03 106 THR A O 1
ATOM 767 N N . ALA A 1 107 ? -21.522 40.877 21.378 1.00 61.62 107 ALA A N 1
ATOM 768 C CA . ALA A 1 107 ? -20.767 39.667 21.085 1.00 61.62 107 ALA A CA 1
ATOM 769 C C . ALA A 1 107 ? -20.953 38.683 22.250 1.00 61.62 107 ALA A C 1
ATOM 771 O O . ALA A 1 107 ? -20.353 38.837 23.314 1.00 61.62 107 ALA A O 1
ATOM 772 N N . TYR A 1 108 ? -21.821 37.689 22.074 1.00 58.25 108 TYR A N 1
ATOM 773 C CA . TYR A 1 108 ? -21.999 36.634 23.064 1.00 58.25 108 TYR A CA 1
ATOM 774 C C . TYR A 1 108 ? -20.799 35.687 23.009 1.00 58.25 108 TYR A C 1
ATOM 776 O O . TYR A 1 108 ? -20.593 34.966 22.033 1.00 58.25 108 TYR A O 1
ATOM 784 N N . VAL A 1 109 ? -19.999 35.677 24.074 1.00 65.81 109 VAL A N 1
ATOM 785 C CA . VAL A 1 109 ? -18.976 34.652 24.287 1.00 65.81 109 VAL A CA 1
ATOM 786 C C . VAL A 1 109 ? -19.698 33.374 24.702 1.00 65.81 109 VAL A C 1
ATOM 788 O O . VAL A 1 109 ? -20.080 33.202 25.860 1.00 65.81 109 VAL A O 1
ATOM 791 N N . VAL A 1 110 ? -19.920 32.482 23.737 1.00 66.06 110 VAL A N 1
ATOM 792 C CA . VAL A 1 110 ? -20.453 31.140 23.985 1.00 66.06 110 VAL A CA 1
ATOM 793 C C . VAL A 1 110 ? -19.424 30.381 24.819 1.00 66.06 110 VAL A C 1
ATOM 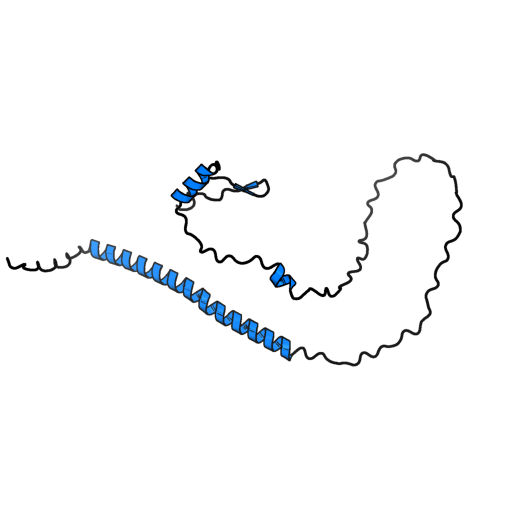795 O O . VAL A 1 110 ? -18.393 29.941 24.313 1.00 66.06 110 VAL A O 1
ATOM 798 N N . ARG A 1 111 ? -19.677 30.248 26.126 1.00 57.12 111 ARG A N 1
ATOM 799 C CA . ARG A 1 111 ? -18.897 29.340 26.971 1.00 57.12 111 ARG A CA 1
ATOM 800 C C . ARG A 1 111 ? -19.181 27.913 26.500 1.00 57.12 111 ARG A C 1
ATOM 802 O O . ARG A 1 111 ? -20.353 27.535 26.483 1.00 57.12 111 ARG A O 1
ATOM 809 N N . PRO A 1 112 ? -18.161 27.116 26.141 1.00 62.72 112 PRO A N 1
ATOM 810 C CA . PRO A 1 112 ? -18.383 25.723 25.794 1.00 62.72 112 PRO A CA 1
ATOM 811 C C . PRO A 1 112 ? -19.022 25.026 26.997 1.00 62.72 112 PRO A C 1
ATOM 813 O O . PRO A 1 112 ? -18.477 25.046 28.105 1.00 62.72 112 PRO A O 1
ATOM 816 N N . ALA A 1 113 ? -20.215 24.467 26.786 1.00 74.62 113 ALA A N 1
ATOM 817 C CA . ALA A 1 113 ? -20.870 23.628 27.774 1.00 74.62 113 ALA A CA 1
ATOM 818 C C . ALA A 1 113 ? -19.904 22.498 28.153 1.00 74.62 113 ALA A C 1
ATOM 820 O O . ALA A 1 113 ? -19.235 21.935 27.285 1.00 74.62 113 ALA A O 1
ATOM 821 N N . ARG A 1 114 ? -19.780 22.203 29.451 1.00 65.56 114 ARG A N 1
ATOM 822 C CA . ARG A 1 114 ? -18.938 21.099 29.923 1.00 65.56 114 ARG A CA 1
ATOM 823 C C . ARG A 1 114 ? -19.509 19.807 29.348 1.00 65.56 114 ARG A C 1
ATOM 825 O O . ARG A 1 114 ? -20.549 19.343 29.798 1.00 65.56 114 ARG A O 1
ATOM 832 N N . VAL A 1 115 ? -18.854 19.277 28.320 1.00 70.56 115 VAL A N 1
ATOM 833 C CA . VAL A 1 115 ? -19.217 17.996 27.723 1.00 70.56 115 VAL A CA 1
ATOM 834 C C . VAL A 1 115 ? -18.764 16.919 28.696 1.00 70.56 115 VAL A C 1
ATOM 836 O O . VAL A 1 115 ? -17.568 16.726 28.908 1.00 70.56 115 VAL A O 1
ATOM 839 N N . GLU A 1 116 ? -19.722 16.258 29.334 1.00 77.44 116 GLU A N 1
ATOM 840 C CA . GLU A 1 116 ? -19.458 15.083 30.150 1.00 77.44 116 GLU A CA 1
ATOM 841 C C . GLU A 1 116 ? -19.112 13.920 29.214 1.00 77.44 116 GLU A C 1
ATOM 843 O O . GLU A 1 116 ? -19.959 13.394 28.495 1.00 77.44 116 GLU A O 1
ATOM 848 N N . VAL A 1 117 ? -17.826 13.572 29.152 1.00 69.19 117 VAL A N 1
ATOM 849 C CA . VAL A 1 117 ? -17.338 12.472 28.317 1.00 69.19 117 VAL A CA 1
ATOM 850 C C . VAL A 1 117 ? -17.459 11.177 29.115 1.00 69.19 117 VAL A C 1
ATOM 852 O O . VAL A 1 117 ? -16.570 10.826 29.890 1.00 69.19 117 VAL A O 1
ATOM 855 N N . THR A 1 118 ? -18.563 10.455 28.937 1.00 78.06 118 THR A N 1
ATOM 856 C CA . THR A 1 118 ? -18.738 9.126 29.535 1.00 78.06 118 THR A CA 1
ATOM 857 C C . THR A 1 118 ? -18.023 8.076 28.685 1.00 78.06 118 THR A C 1
ATOM 859 O O . THR A 1 118 ? -18.503 7.668 27.627 1.00 78.06 118 THR A O 1
ATOM 862 N N . ILE A 1 119 ? -16.859 7.619 29.149 1.00 73.31 119 ILE A N 1
ATOM 863 C CA . ILE A 1 119 ? -16.127 6.514 28.519 1.00 73.31 119 ILE A CA 1
ATOM 864 C C . ILE A 1 119 ? -16.785 5.204 28.962 1.00 73.31 119 ILE A C 1
ATOM 866 O O . ILE A 1 119 ? -16.594 4.753 30.089 1.00 73.31 119 ILE A O 1
ATOM 870 N N . THR A 1 120 ? -17.582 4.598 28.084 1.00 81.06 120 THR A N 1
ATOM 871 C CA . THR A 1 120 ? -18.190 3.282 28.324 1.00 81.06 120 THR A CA 1
ATOM 872 C C . THR A 1 120 ? -17.420 2.192 27.586 1.00 81.06 120 THR A C 1
ATOM 874 O O . THR A 1 120 ? -17.007 2.360 26.439 1.00 81.06 120 THR A O 1
ATOM 877 N N . ASN A 1 121 ? -17.213 1.052 28.251 1.00 73.19 121 ASN A N 1
ATOM 878 C CA . ASN A 1 121 ? -16.623 -0.125 27.620 1.00 73.19 121 ASN A CA 1
ATOM 879 C C . ASN A 1 121 ? -17.663 -0.786 26.714 1.00 73.19 121 ASN A C 1
ATOM 881 O O . ASN A 1 121 ? -18.585 -1.453 27.190 1.00 73.19 121 ASN A O 1
ATOM 885 N N . LEU A 1 122 ? -17.505 -0.611 25.405 1.00 76.88 122 LEU A N 1
ATOM 886 C CA . LEU A 1 122 ? -18.320 -1.296 24.412 1.00 76.88 122 LEU A CA 1
ATOM 887 C C . LEU A 1 122 ? -17.906 -2.770 24.365 1.00 76.88 122 LEU A C 1
ATOM 889 O O . LEU A 1 122 ? -16.790 -3.106 23.971 1.00 76.88 122 LEU A O 1
ATOM 893 N N . ARG A 1 123 ? -18.810 -3.664 24.780 1.00 81.25 123 ARG A N 1
ATOM 894 C CA . ARG A 1 123 ? -18.656 -5.102 24.542 1.00 81.25 123 ARG A CA 1
ATOM 895 C C . ARG A 1 123 ? -18.960 -5.384 23.077 1.00 81.25 123 ARG A C 1
ATOM 897 O O . ARG A 1 123 ? -20.121 -5.485 22.693 1.00 81.25 123 ARG A O 1
ATOM 904 N N . THR A 1 124 ? -17.919 -5.487 22.264 1.00 87.56 124 THR A N 1
ATOM 905 C CA . THR A 1 124 ? -18.044 -5.917 20.871 1.00 87.56 124 THR A CA 1
ATOM 906 C C . THR A 1 124 ? -18.190 -7.436 20.809 1.00 87.56 124 THR A C 1
ATOM 908 O O . THR A 1 124 ? -17.506 -8.160 21.532 1.00 87.56 124 THR A O 1
ATOM 911 N N . ASP A 1 125 ? -19.083 -7.921 19.948 1.00 92.88 125 ASP A N 1
ATOM 912 C CA . ASP A 1 125 ? -19.216 -9.345 19.635 1.00 92.88 125 ASP A CA 1
ATOM 913 C C . ASP A 1 125 ? -17.896 -9.859 19.021 1.00 92.88 125 ASP A C 1
ATOM 915 O O . ASP A 1 125 ? -17.419 -9.265 18.047 1.00 92.88 125 ASP A O 1
ATOM 919 N N . PRO A 1 126 ? -17.282 -10.931 19.559 1.00 87.38 126 PRO A N 1
ATOM 920 C CA . PRO A 1 126 ? -16.024 -11.458 19.031 1.00 87.38 126 PRO A CA 1
ATOM 921 C C . PRO A 1 126 ? -16.133 -11.921 17.570 1.00 87.38 126 PRO A C 1
ATOM 923 O O . PRO A 1 126 ? -15.130 -11.918 16.862 1.00 87.38 126 PRO A O 1
ATOM 926 N N . THR A 1 127 ? -17.333 -12.258 17.088 1.00 89.38 127 THR A N 1
ATOM 927 C CA . THR A 1 127 ? -17.568 -12.687 15.697 1.00 89.38 127 THR A CA 1
ATOM 928 C C . THR A 1 127 ? -17.705 -11.521 14.714 1.00 89.38 127 THR A C 1
ATOM 930 O O . THR A 1 127 ? -17.755 -11.722 13.500 1.00 89.38 127 THR A O 1
ATOM 933 N N . LEU A 1 128 ? -17.752 -10.279 15.205 1.00 86.38 128 LEU A N 1
ATOM 934 C CA . LEU A 1 128 ? -17.981 -9.093 14.379 1.00 86.38 128 LEU A CA 1
ATOM 935 C C . LEU A 1 128 ? -16.841 -8.849 13.382 1.00 86.38 128 LEU A C 1
ATOM 937 O O . LEU A 1 128 ? -17.091 -8.384 12.272 1.00 86.38 128 LEU A O 1
ATOM 941 N N . VAL A 1 129 ? -15.608 -9.215 13.745 1.00 84.62 129 VAL A N 1
ATOM 942 C CA . VAL A 1 129 ? -14.450 -9.150 12.842 1.00 84.62 129 VAL A CA 1
ATOM 943 C C . VAL A 1 129 ? -14.623 -10.113 11.672 1.00 84.62 129 VAL A C 1
ATOM 945 O O . VAL A 1 129 ? -14.412 -9.708 10.536 1.00 84.62 129 VAL A O 1
ATOM 948 N N . ASP A 1 130 ? -15.074 -11.340 11.925 1.00 83.12 130 ASP A N 1
ATOM 949 C CA . ASP A 1 130 ? -15.263 -12.350 10.879 1.00 83.12 130 ASP A CA 1
ATOM 950 C C . ASP A 1 130 ? -16.446 -12.010 9.969 1.00 83.12 130 ASP A C 1
ATOM 952 O O . ASP A 1 130 ? -16.390 -12.218 8.759 1.00 83.12 130 ASP A O 1
ATOM 956 N N . ARG A 1 131 ? -17.509 -11.423 10.530 1.00 82.31 131 ARG A N 1
ATOM 957 C CA . ARG A 1 131 ? -18.691 -10.997 9.765 1.00 82.31 131 ARG A CA 1
ATOM 958 C C . ARG A 1 131 ? -18.443 -9.755 8.911 1.00 82.31 131 ARG A C 1
ATOM 960 O O . ARG A 1 131 ? -19.088 -9.599 7.878 1.00 82.31 131 ARG A O 1
ATOM 967 N N . LEU A 1 132 ? -17.548 -8.869 9.348 1.00 83.12 132 LEU A N 1
ATOM 968 C CA . LEU A 1 132 ? -17.146 -7.674 8.598 1.00 83.12 132 LEU A CA 1
ATOM 969 C C . LEU A 1 132 ? -15.867 -7.874 7.787 1.00 83.12 132 LEU A C 1
ATOM 971 O O . LEU A 1 132 ? -15.476 -6.975 7.037 1.00 83.12 132 LEU A O 1
ATOM 975 N N . ALA A 1 133 ? -15.210 -9.025 7.912 1.00 83.25 133 ALA A N 1
ATOM 976 C CA . ALA A 1 133 ? -14.103 -9.376 7.052 1.00 83.25 133 ALA A CA 1
ATOM 977 C C . ALA A 1 133 ? -14.643 -9.489 5.628 1.00 83.25 133 ALA A C 1
ATOM 979 O O . ALA A 1 133 ? -15.285 -10.468 5.256 1.00 83.25 133 ALA A O 1
ATOM 980 N N . VAL A 1 134 ? -14.379 -8.466 4.814 1.00 80.94 134 VAL A N 1
ATOM 981 C CA . VAL A 1 134 ? -14.551 -8.574 3.368 1.00 80.94 134 VAL A CA 1
ATOM 982 C C . VAL A 1 134 ? -13.687 -9.760 2.948 1.00 80.94 134 VAL A C 1
ATOM 984 O O . VAL A 1 134 ? -12.470 -9.704 3.181 1.00 80.94 134 VAL A O 1
ATOM 987 N N . PRO A 1 135 ? -14.277 -10.842 2.402 1.00 74.50 135 PRO A N 1
ATOM 988 C CA . PRO A 1 135 ? -13.508 -11.996 1.990 1.00 74.50 135 PRO A CA 1
ATOM 989 C C . PRO A 1 135 ? -12.452 -11.478 1.031 1.00 74.50 135 PRO A C 1
ATOM 991 O O . PRO A 1 135 ? -12.765 -10.885 -0.002 1.00 74.50 135 PRO A O 1
ATOM 994 N N . ARG A 1 136 ? -11.185 -11.625 1.425 1.00 60.62 136 ARG A N 1
ATOM 995 C CA . ARG A 1 136 ? -10.067 -11.318 0.548 1.00 60.62 136 ARG A CA 1
ATOM 996 C C . ARG A 1 136 ? -10.120 -12.376 -0.535 1.00 60.62 136 ARG A C 1
ATOM 998 O O . ARG A 1 136 ? -9.510 -13.433 -0.399 1.00 60.62 136 ARG A O 1
ATOM 1005 N N . THR A 1 137 ? -10.883 -12.118 -1.591 1.00 64.81 137 THR A N 1
ATOM 1006 C CA . THR A 1 137 ? -10.659 -12.777 -2.863 1.00 64.81 137 THR A CA 1
ATOM 1007 C C . THR A 1 137 ? -9.200 -12.508 -3.160 1.00 64.81 137 THR A C 1
ATOM 1009 O O . THR A 1 137 ? -8.788 -11.369 -3.381 1.00 64.81 137 THR A O 1
ATOM 1012 N N . VAL A 1 138 ? -8.391 -13.559 -3.066 1.00 64.69 138 VAL A N 1
ATOM 1013 C CA . VAL A 1 138 ? -6.997 -13.554 -3.493 1.00 64.69 138 VAL A CA 1
ATOM 1014 C C . VAL A 1 138 ? -7.034 -13.538 -5.019 1.00 64.69 138 VAL A C 1
ATOM 1016 O O . VAL A 1 138 ? -6.628 -14.482 -5.683 1.00 64.69 138 VAL A O 1
ATOM 1019 N N . GLY A 1 139 ? -7.645 -12.494 -5.581 1.00 58.53 139 GLY A N 1
ATOM 1020 C CA . GLY A 1 139 ? -7.565 -12.196 -6.989 1.00 58.53 139 GLY A CA 1
ATOM 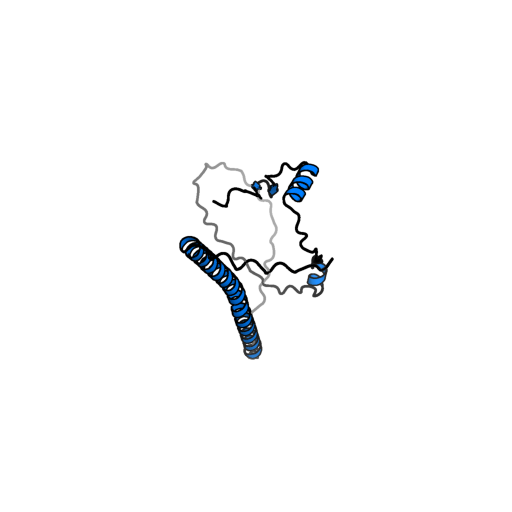1021 C C . GLY A 1 139 ? -6.092 -11.975 -7.240 1.00 58.53 139 GLY A C 1
ATOM 1022 O O . GLY A 1 139 ? -5.502 -11.035 -6.700 1.00 58.53 139 GLY A O 1
ATOM 1023 N N . GLY A 1 140 ? -5.480 -12.901 -7.976 1.00 67.00 140 GLY A N 1
ATOM 1024 C CA . GLY A 1 140 ? -4.169 -12.656 -8.542 1.00 67.00 140 GLY A CA 1
ATOM 1025 C C . GLY A 1 140 ? -4.232 -11.293 -9.212 1.00 67.00 140 GLY A C 1
ATOM 1026 O O . GLY A 1 140 ? -5.207 -10.986 -9.896 1.00 67.00 140 GLY A O 1
ATOM 1027 N N . TRP A 1 141 ? -3.248 -10.443 -8.938 1.00 67.81 141 TRP A N 1
ATOM 1028 C CA . TRP A 1 141 ? -3.111 -9.193 -9.667 1.00 67.81 141 TRP A CA 1
ATOM 1029 C C . TRP A 1 141 ? -2.869 -9.566 -11.127 1.00 67.81 141 TRP A C 1
ATOM 1031 O O . TRP A 1 141 ? -1.746 -9.887 -11.516 1.00 67.81 141 TRP A O 1
ATOM 1041 N N . GLU A 1 142 ? -3.940 -9.618 -11.910 1.00 74.94 142 GLU A N 1
ATOM 1042 C CA . GLU A 1 142 ? -3.862 -9.916 -13.325 1.00 74.94 142 GLU A CA 1
ATOM 1043 C C . GLU A 1 142 ? -3.247 -8.700 -14.001 1.00 74.94 142 GLU A C 1
ATOM 1045 O O . GLU A 1 142 ? -3.717 -7.566 -13.874 1.00 74.94 142 GLU A O 1
ATOM 1050 N N . THR A 1 143 ? -2.094 -8.918 -14.623 1.00 78.06 143 THR A N 1
ATOM 1051 C CA . THR A 1 143 ? -1.341 -7.831 -15.234 1.00 78.06 143 THR A CA 1
ATOM 1052 C C . THR A 1 143 ? -1.939 -7.588 -16.610 1.00 78.06 143 THR A C 1
ATOM 1054 O O . THR A 1 143 ? -1.570 -8.247 -17.575 1.00 78.06 143 THR A O 1
ATOM 1057 N N . ILE A 1 144 ? -2.901 -6.672 -16.687 1.00 82.00 144 ILE A N 1
ATOM 1058 C CA . ILE A 1 144 ? -3.521 -6.278 -17.952 1.00 82.00 144 ILE A CA 1
ATOM 1059 C C . ILE A 1 144 ? -2.536 -5.392 -18.721 1.00 82.00 144 ILE A C 1
ATOM 1061 O O . ILE A 1 144 ? -1.981 -4.435 -18.172 1.00 82.00 144 ILE A O 1
ATOM 1065 N N . SER A 1 145 ? -2.294 -5.720 -19.991 1.00 81.44 145 SER A N 1
ATOM 1066 C CA . SER A 1 145 ? -1.465 -4.889 -20.871 1.00 81.44 145 SER A CA 1
ATOM 1067 C C . SER A 1 145 ? -2.133 -3.532 -21.126 1.00 81.44 145 SER A C 1
ATOM 1069 O O . SER A 1 145 ? -3.358 -3.424 -21.139 1.00 81.44 145 SER A O 1
ATOM 1071 N N . THR A 1 146 ? -1.348 -2.475 -21.347 1.00 79.50 146 THR A N 1
ATOM 1072 C CA . THR A 1 146 ? -1.887 -1.122 -21.582 1.00 79.50 146 THR A CA 1
ATOM 1073 C C . THR A 1 146 ? -2.901 -1.095 -22.729 1.00 79.50 146 THR A C 1
ATOM 1075 O O . THR A 1 146 ? -3.946 -0.461 -22.608 1.00 79.50 146 THR A O 1
ATOM 1078 N N . ASP A 1 147 ? -2.639 -1.832 -23.809 1.00 83.44 147 ASP A N 1
ATOM 1079 C CA . ASP A 1 147 ? -3.523 -1.887 -24.978 1.00 83.44 147 ASP A CA 1
ATOM 1080 C C . ASP A 1 147 ? -4.846 -2.598 -24.667 1.00 83.44 147 ASP A C 1
ATOM 1082 O O . ASP A 1 147 ? -5.911 -2.220 -25.156 1.00 83.44 147 ASP A O 1
ATOM 1086 N N . GLU A 1 148 ? -4.804 -3.614 -23.808 1.00 82.62 148 GLU A N 1
ATOM 1087 C CA . GLU A 1 148 ? -5.991 -4.318 -23.340 1.00 82.62 148 GLU A CA 1
ATOM 1088 C C . GLU A 1 148 ? -6.830 -3.477 -22.381 1.00 82.62 148 GLU A C 1
ATOM 1090 O O . GLU A 1 148 ? -8.052 -3.441 -22.521 1.00 82.62 148 GLU A O 1
ATOM 1095 N N . LEU A 1 149 ? -6.184 -2.713 -21.499 1.00 79.56 149 LEU A N 1
ATOM 1096 C CA . LEU A 1 149 ? -6.862 -1.744 -20.644 1.00 79.56 149 LEU A CA 1
ATOM 1097 C C . LEU A 1 149 ? -7.567 -0.666 -21.478 1.00 79.56 149 LEU A C 1
ATOM 1099 O O . LEU A 1 149 ? -8.731 -0.355 -21.229 1.00 79.56 149 LEU A O 1
ATOM 1103 N N . LEU A 1 150 ? -6.881 -0.106 -22.479 1.00 80.69 150 LEU A N 1
ATOM 1104 C CA . LEU A 1 150 ? -7.458 0.904 -23.370 1.00 80.69 150 LEU A CA 1
ATOM 1105 C C . LEU A 1 150 ? -8.634 0.342 -24.178 1.00 80.69 150 LEU A C 1
ATOM 1107 O O . LEU A 1 150 ? -9.645 1.024 -24.348 1.00 80.69 150 LEU A O 1
ATOM 1111 N N . ARG A 1 151 ? -8.538 -0.912 -24.626 1.00 81.69 151 ARG A N 1
ATOM 1112 C CA . ARG A 1 151 ? -9.605 -1.620 -25.345 1.00 81.69 151 ARG A CA 1
ATOM 1113 C C . ARG A 1 151 ? -10.844 -1.860 -24.472 1.00 81.69 151 ARG A C 1
ATOM 1115 O O . ARG A 1 151 ? -11.953 -1.603 -24.938 1.00 81.69 151 ARG A O 1
ATOM 1122 N N . GLU A 1 152 ? -10.682 -2.284 -23.218 1.00 82.75 152 GLU A N 1
ATOM 1123 C CA . GLU A 1 152 ? -11.798 -2.442 -22.266 1.00 82.75 152 GLU A CA 1
ATOM 1124 C C . GLU A 1 152 ? -12.414 -1.092 -21.850 1.00 82.75 152 GLU A C 1
ATOM 1126 O O . GLU A 1 152 ? -13.639 -0.950 -21.758 1.00 82.75 152 GLU A O 1
ATOM 1131 N N . LEU A 1 153 ? -11.596 -0.048 -21.687 1.00 78.06 153 LEU A N 1
ATOM 1132 C CA . LEU A 1 153 ? -12.095 1.311 -21.443 1.00 78.06 153 LEU A CA 1
ATOM 1133 C C . LEU A 1 153 ? -12.930 1.830 -22.620 1.00 78.06 153 LEU A C 1
ATOM 1135 O O . LEU A 1 153 ? -14.028 2.348 -22.423 1.00 78.06 153 LEU A O 1
ATOM 1139 N N . HIS A 1 154 ? -12.468 1.613 -23.851 1.00 80.38 154 HIS A N 1
ATOM 1140 C CA . HIS A 1 154 ? -13.219 2.011 -25.038 1.00 80.38 154 HIS A CA 1
ATOM 1141 C C . HIS A 1 154 ? -14.543 1.241 -25.164 1.00 80.38 154 HIS A C 1
ATOM 1143 O O . HIS A 1 154 ? -15.582 1.828 -25.465 1.00 80.38 154 HIS A O 1
ATOM 1149 N N . LYS A 1 155 ? -14.535 -0.062 -24.857 1.00 84.50 155 LYS A N 1
ATOM 1150 C CA . LYS A 1 155 ? -15.734 -0.915 -24.854 1.00 84.50 155 LYS A CA 1
ATOM 1151 C C . LYS A 1 155 ? -16.767 -0.491 -23.804 1.00 84.50 155 LYS A C 1
ATOM 1153 O O . LYS A 1 155 ? -17.962 -0.620 -24.048 1.00 84.50 155 LYS A O 1
ATOM 1158 N N . SER A 1 156 ? -16.323 0.038 -22.665 1.00 82.94 156 SER A N 1
ATOM 1159 C CA . SER A 1 156 ? -17.205 0.569 -21.614 1.00 82.94 156 SER A CA 1
ATOM 1160 C C . SER A 1 156 ? -17.708 1.995 -21.884 1.00 82.94 156 SER A C 1
ATOM 1162 O O . SER A 1 156 ? -18.446 2.545 -21.068 1.00 82.94 156 SER A O 1
ATOM 1164 N N . GLY A 1 157 ? -17.349 2.599 -23.026 1.00 80.00 157 GLY A N 1
ATOM 1165 C CA . GLY A 1 157 ? -17.752 3.962 -23.385 1.00 80.00 157 GLY A CA 1
ATOM 1166 C C . GLY A 1 157 ? -17.062 5.048 -22.554 1.00 80.00 157 GLY A C 1
ATOM 1167 O O . GLY A 1 157 ? -17.464 6.210 -22.601 1.00 80.00 157 GLY A O 1
ATOM 1168 N N . LEU A 1 158 ? -16.026 4.685 -21.791 1.00 71.62 158 LEU A N 1
ATOM 1169 C CA . LEU A 1 158 ? -15.232 5.608 -20.992 1.00 71.62 158 LEU A CA 1
ATOM 1170 C C . LEU A 1 158 ? -14.042 6.066 -21.838 1.00 71.62 158 LEU A C 1
ATOM 1172 O O . LEU A 1 158 ? -13.124 5.295 -22.119 1.00 71.62 158 LEU A O 1
ATOM 1176 N N . SER A 1 159 ? -14.047 7.331 -22.263 1.00 60.97 159 SER A N 1
ATOM 1177 C CA . SER A 1 159 ? -12.904 7.914 -22.962 1.00 60.97 159 SER A CA 1
ATOM 1178 C C . SER A 1 159 ? -11.691 7.903 -22.025 1.00 60.97 159 SER A C 1
ATOM 1180 O O . SER A 1 159 ? -11.675 8.538 -20.967 1.00 60.97 159 SER A O 1
ATOM 1182 N N . GLY A 1 160 ? -10.693 7.091 -22.379 1.00 57.47 160 GLY A N 1
ATOM 1183 C CA . GLY A 1 160 ? -9.509 6.852 -21.564 1.00 57.47 160 GLY A CA 1
ATOM 1184 C C . GLY A 1 160 ? -8.814 8.162 -21.209 1.00 57.47 160 GLY A C 1
ATOM 1185 O O . GLY A 1 160 ? -8.230 8.814 -22.068 1.00 57.47 160 GLY A O 1
ATOM 1186 N N . GLY A 1 161 ? -8.889 8.556 -19.939 1.00 60.94 161 GLY A N 1
ATOM 1187 C CA . GLY A 1 161 ? -8.139 9.702 -19.430 1.00 60.94 161 GLY A CA 1
ATOM 1188 C C . GLY A 1 161 ? -8.705 10.345 -18.171 1.00 60.94 161 GLY A C 1
ATOM 1189 O O . GLY A 1 161 ? -7.929 10.869 -17.374 1.00 60.94 161 GLY A O 1
ATOM 1190 N N . VAL A 1 162 ? -10.020 10.288 -17.936 1.00 58.28 162 VAL A N 1
ATOM 1191 C CA . VAL A 1 162 ? -10.630 11.006 -16.803 1.00 58.28 162 VAL A CA 1
ATOM 1192 C C . VAL A 1 162 ? -11.644 10.129 -16.082 1.00 58.28 162 VAL A C 1
ATOM 1194 O O . VAL A 1 162 ? -12.719 9.847 -16.599 1.00 58.28 162 VAL A O 1
ATOM 1197 N N . VAL A 1 163 ? -11.323 9.737 -14.848 1.00 65.19 163 VAL A N 1
ATOM 1198 C CA . VAL A 1 163 ? -12.301 9.132 -13.935 1.00 65.19 163 VAL A CA 1
ATOM 1199 C C . VAL A 1 163 ? -12.751 10.213 -12.959 1.00 65.19 163 VAL A C 1
ATOM 1201 O O . VAL A 1 163 ? -11.932 10.843 -12.284 1.00 65.19 163 VAL A O 1
ATOM 1204 N N . VAL A 1 164 ? -14.059 10.450 -12.871 1.00 56.00 164 VAL A N 1
ATOM 1205 C CA . VAL A 1 164 ? -14.629 11.364 -11.876 1.00 56.00 164 VAL A CA 1
ATOM 1206 C C . VAL A 1 164 ? -14.836 10.587 -10.581 1.00 56.00 164 VAL A C 1
ATOM 1208 O O . VAL A 1 164 ? -15.737 9.758 -10.478 1.00 56.00 164 VAL A O 1
ATOM 1211 N N . ARG A 1 165 ? -14.003 10.852 -9.572 1.00 66.50 165 ARG A N 1
ATOM 1212 C CA . ARG A 1 165 ? -14.165 10.289 -8.225 1.00 66.50 165 ARG A CA 1
ATOM 1213 C C . ARG A 1 165 ? -14.632 11.408 -7.299 1.00 66.50 165 ARG A C 1
ATOM 1215 O O . ARG A 1 165 ? -13.970 12.433 -7.198 1.00 66.50 165 ARG A O 1
ATOM 1222 N N . GLN A 1 166 ? -15.780 11.225 -6.640 1.00 79.25 166 GLN A N 1
ATOM 1223 C CA . GLN A 1 166 ? -16.375 12.223 -5.728 1.00 79.25 166 GLN A CA 1
ATOM 1224 C C . GLN A 1 166 ? -16.618 13.603 -6.378 1.00 79.25 166 GLN A C 1
ATOM 1226 O O . GLN A 1 166 ? -16.343 14.640 -5.780 1.00 79.25 166 GLN A O 1
ATOM 1231 N N . GLY A 1 167 ? -17.082 13.630 -7.632 1.00 74.81 167 GLY A N 1
ATOM 1232 C CA . GLY A 1 167 ? -17.355 14.884 -8.348 1.00 74.81 167 GLY A CA 1
ATOM 1233 C C . GLY A 1 167 ? -16.107 15.670 -8.768 1.00 74.81 167 GLY A C 1
ATOM 1234 O O . GLY A 1 167 ? -16.240 16.769 -9.297 1.00 74.81 167 GLY A O 1
ATOM 1235 N N . LYS A 1 168 ? -14.899 15.123 -8.567 1.00 57.53 168 LYS A N 1
ATOM 1236 C CA . LYS A 1 168 ? -13.648 15.724 -9.038 1.00 57.53 168 LYS A CA 1
ATOM 1237 C C . LYS A 1 168 ? -13.030 14.874 -10.153 1.00 57.53 168 LYS A C 1
ATOM 1239 O O . LYS A 1 168 ? -12.794 13.679 -9.942 1.00 57.53 168 LYS A O 1
ATOM 1244 N N . PRO A 1 169 ? -12.757 15.456 -11.335 1.00 57.09 169 PRO A N 1
ATOM 1245 C CA . PRO A 1 169 ? -12.057 14.748 -12.397 1.00 57.09 169 PRO A CA 1
ATOM 1246 C C . PRO A 1 169 ? -10.619 14.482 -11.945 1.00 57.09 169 PRO A C 1
ATOM 1248 O O . PRO A 1 169 ? -9.886 15.408 -11.605 1.00 57.09 169 PRO A O 1
ATOM 1251 N N . THR A 1 170 ? -10.224 13.211 -11.899 1.00 66.12 170 THR A N 1
ATOM 1252 C CA . THR A 1 170 ? -8.851 12.813 -11.574 1.00 66.12 170 THR A CA 1
ATOM 1253 C C . THR A 1 170 ? -8.264 12.079 -12.772 1.00 66.12 170 THR A C 1
ATOM 1255 O O . THR A 1 170 ? -8.831 11.089 -13.238 1.00 66.12 170 THR A O 1
ATOM 1258 N N . VAL A 1 171 ? -7.125 12.561 -13.269 1.00 64.94 171 VAL A N 1
ATOM 1259 C CA . VAL A 1 171 ? -6.388 11.916 -14.363 1.00 64.94 171 VAL A CA 1
ATOM 1260 C C . VAL A 1 171 ? -5.545 10.795 -13.768 1.00 64.94 171 VAL A C 1
ATOM 1262 O O . VAL A 1 171 ? -4.648 11.047 -12.968 1.00 64.94 171 VAL A O 1
ATOM 1265 N N . TRP A 1 172 ? -5.870 9.546 -14.104 1.00 66.50 172 TRP A N 1
ATOM 1266 C CA . TRP A 1 172 ? -5.194 8.365 -13.546 1.00 66.50 172 TRP A CA 1
ATOM 1267 C C . TRP A 1 172 ? -3.929 7.968 -14.313 1.00 66.50 172 TRP A C 1
ATOM 1269 O O . TRP A 1 172 ? -3.107 7.224 -13.782 1.00 66.50 172 TRP A O 1
ATOM 1279 N N . PHE A 1 173 ? -3.740 8.469 -15.535 1.00 56.41 173 PHE A N 1
ATOM 1280 C CA . PHE A 1 173 ? -2.590 8.123 -16.360 1.00 56.41 173 PHE A CA 1
ATOM 1281 C C . PHE A 1 173 ? -2.129 9.328 -17.187 1.00 56.41 173 PHE A C 1
ATOM 1283 O O . PHE A 1 173 ? -2.883 9.835 -18.013 1.00 56.41 173 PHE A O 1
ATOM 1290 N N . SER A 1 174 ? -0.890 9.779 -16.961 1.00 54.34 174 SER A N 1
ATOM 1291 C CA . SER A 1 174 ? -0.205 10.759 -17.810 1.00 54.34 174 SER A CA 1
ATOM 1292 C C . SER A 1 174 ? 1.099 10.136 -18.316 1.00 54.34 174 SER A C 1
ATOM 1294 O O . SER A 1 174 ? 2.009 9.925 -17.510 1.00 54.34 174 SER A O 1
ATOM 1296 N N . PRO A 1 175 ? 1.223 9.822 -19.618 1.00 54.47 175 PRO A N 1
ATOM 1297 C CA . PRO A 1 175 ? 2.429 9.198 -20.169 1.00 54.47 175 PRO A CA 1
ATOM 1298 C C . PRO A 1 175 ? 3.662 10.125 -20.183 1.00 54.47 175 PRO A C 1
ATOM 1300 O O . PRO A 1 175 ? 4.759 9.668 -20.476 1.00 54.47 175 PRO A O 1
ATOM 1303 N N . SER A 1 176 ? 3.518 11.405 -19.825 1.00 54.69 176 SER A N 1
ATOM 1304 C CA . SER A 1 176 ? 4.560 12.439 -19.932 1.00 54.69 176 SER A CA 1
ATOM 1305 C C . SER A 1 176 ? 5.524 12.566 -18.739 1.00 54.69 176 SER A C 1
ATOM 1307 O O . SER A 1 176 ? 6.318 13.496 -18.702 1.00 54.69 176 SER A O 1
ATOM 1309 N N . ALA A 1 177 ? 5.508 11.661 -17.755 1.00 49.88 177 ALA A N 1
ATOM 1310 C CA . ALA A 1 177 ? 6.355 11.784 -16.554 1.00 49.88 177 ALA A CA 1
ATOM 1311 C C . ALA A 1 177 ? 7.760 11.144 -16.672 1.00 49.88 177 ALA A C 1
ATOM 1313 O O . ALA A 1 177 ? 8.391 10.855 -15.653 1.00 49.88 177 ALA A O 1
ATOM 1314 N N . ARG A 1 178 ? 8.252 10.876 -17.887 1.00 47.75 178 ARG A N 1
ATOM 1315 C CA . ARG A 1 178 ? 9.625 10.404 -18.123 1.00 47.75 178 ARG A CA 1
ATOM 1316 C C . ARG A 1 178 ? 10.266 11.168 -19.279 1.00 47.75 178 ARG A C 1
ATOM 1318 O O . ARG A 1 178 ? 10.268 10.678 -20.403 1.00 47.75 178 ARG A O 1
ATOM 1325 N N . GLU A 1 179 ? 10.838 12.319 -18.951 1.00 42.97 179 GLU A N 1
ATOM 1326 C CA . GLU A 1 179 ? 12.022 12.873 -19.617 1.00 42.97 179 GLU A CA 1
ATOM 1327 C C . GLU A 1 179 ? 13.124 13.066 -18.573 1.00 42.97 179 GLU A C 1
ATOM 1329 O O . GLU A 1 179 ? 12.787 13.471 -17.433 1.00 42.97 179 GLU A O 1
#

Secondary structure (DSSP, 8-state):
-----PPP-------HHHHHHHHHHHHHHHHHHHHHHHHHHHHHHHHHHHHHHHHHHHHHHHHH----------------PPPPPPPPP---------------------PPP------------TTHHHHH-------------HHHHHHHHHHTT--TT-EEETTEEE----TT---

Solvent-accessible surface area (backbone atoms only — not comparable to full-atom values): 12397 Å² total; per-residue (Å²): 137,83,86,76,80,76,76,79,75,70,79,72,8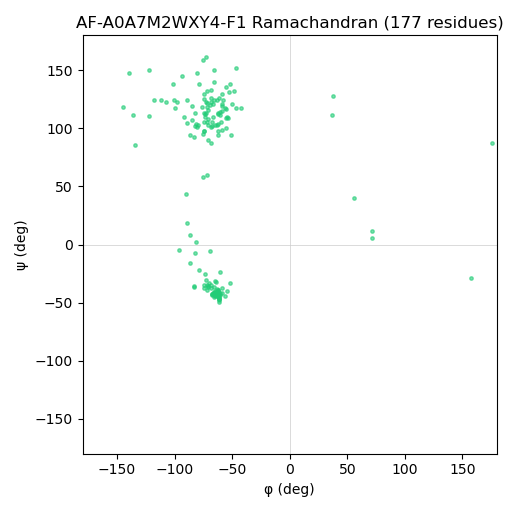0,60,50,76,67,52,46,54,53,51,50,53,52,48,54,53,50,53,53,54,52,50,53,56,52,51,58,58,49,57,59,54,60,52,50,56,55,51,53,52,52,52,51,50,52,52,54,49,53,67,66,69,61,65,78,78,83,67,82,77,80,76,78,75,84,86,70,78,85,82,81,80,84,79,86,76,84,87,74,92,81,86,80,83,91,76,91,76,78,96,74,74,94,70,86,77,81,78,71,80,73,85,75,82,81,80,87,73,88,80,85,73,64,85,61,51,62,68,74,65,49,72,78,77,73,81,67,70,84,75,83,71,50,71,69,55,50,52,51,54,31,54,73,70,71,42,73,88,53,65,51,68,59,94,90,40,80,41,70,85,69,72,93,80,85,77,128

Radius of gyration: 39.47 Å; Cα contacts (8 Å, |Δi|>4): 22; chains: 1; bounding box: 92×86×101 Å

pLDDT: mean 71.6, std 12.89, range [42.97, 96.5]

Sequence (179 aa):
MLYEPSEPESPSELSAAGRRRREAILVLATSHANRLRRRRSALRVTGVAAVCLCAAALAFALIGTRPSNRPIEVAGPTGLPPAIPSPGPVGPAVLPVAMTPPTATTAYVVRPARVEVTITNLRTDPTLVDRLAVPRTVGGWETISTDELLRELHKSGLSGGVVVRQGKPTVWFSPSARE

Mean predicted aligned error: 21.65 Å